Protein AF-A0A2T4UGZ3-F1 (afdb_monomer_lite)

Foldseek 3Di:
DDDDDDDDDDPDPDPPPPPPPDPDDQFDFFKFDWWKKKFKWALFPDPPDPFQPRFAPNVQLAADDPPGQQKWKDWDPPKDWDIHGVPQDHDPPRMIMIIFMWDGDKTARPVVRWMKTWTATKIWRDGPSQHAIFMFGTWMWGGDPNWIFIFGWFWAWAEDGPPTPHGHTDGRPFTQWTWNWDDWDDDQQKIKTPFTKTFGQDARGHYHHPQHHGRHINRGPPHHSGGIMTMTGGDDRDDPPPDPDPPPDPDDDDDDDDDDDPDDDPPDWPDKDKDWDWDADPNAIKIKIKIATPPQFQKKFKDDPNHTFWIFGQDPRITITIGHDDDQKMKIFTAGPVRDTPDIDMDGDDD

Sequence (351 aa):
MLGCPDMRLLIGLTTVGVLGCAATATAAPAPVTGGALEWTQANVYETGAPDGTNRTWLGYTTALGPPFTNGTARPTAPATGPTVTAQSARGADATATTSFPVAAGGSWDATTGEGTLEFAGTLSFTSAAHGFTITVSNPRVVVAAGRAQLFASGSGSSGSGQSSSAGATYDRSRPVFDLALPPVSTEGTVTTIAGAAPAIATADMVWPGGSYPAGAGPDRTPNTFGRFTVRVDTAAAAAPVAAPTPPAVVQPVAPVATTPGTTTAPARLGTPRIRCARTRRGGAPRTTCTITTATTVRRVAVTFQGRRVGRAAVRGGVARVELPRKRRRLAFVLQDARGRELGRRTLTVGG

InterPro domains:
  IPR007331 Htaa [PF04213] (88-217)

Radius of gyration: 28.83 Å; chains: 1; bounding box: 76×80×81 Å

Structure (mmCIF, N/CA/C/O backbone):
data_AF-A0A2T4UGZ3-F1
#
_entry.id   AF-A0A2T4UGZ3-F1
#
loop_
_atom_site.group_PDB
_atom_site.id
_atom_site.type_symbol
_atom_site.label_atom_id
_atom_site.label_alt_id
_atom_site.label_comp_id
_atom_site.label_asym_id
_atom_site.label_entity_id
_atom_site.label_seq_id
_atom_site.pdbx_PDB_ins_code
_atom_site.Cartn_x
_atom_site.Cartn_y
_atom_site.Cartn_z
_atom_site.occupancy
_atom_site.B_iso_or_equiv
_atom_site.auth_seq_id
_atom_site.auth_comp_id
_atom_site.auth_asym_id
_atom_site.auth_atom_id
_atom_site.pdbx_PDB_model_num
ATOM 1 N N . MET A 1 1 ? -24.228 -68.073 48.923 1.00 45.56 1 MET A N 1
ATOM 2 C CA . MET A 1 1 ? -23.779 -66.997 49.834 1.00 45.56 1 MET A CA 1
ATOM 3 C C . MET A 1 1 ? -22.918 -66.028 49.042 1.00 45.56 1 MET A C 1
ATOM 5 O O . MET A 1 1 ? -22.130 -66.517 48.246 1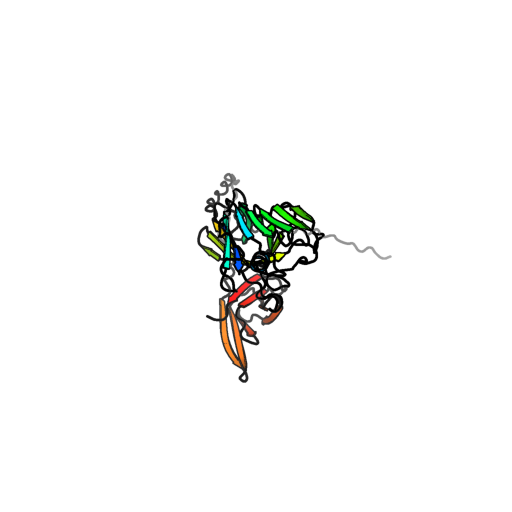.00 45.56 1 MET A O 1
ATOM 9 N N . LEU A 1 2 ? -23.060 -64.723 49.333 1.00 38.56 2 LEU A N 1
ATOM 10 C CA . LEU A 1 2 ? -22.290 -63.562 48.830 1.00 38.56 2 LEU A CA 1
ATOM 11 C C . LEU A 1 2 ? -22.669 -63.146 47.393 1.00 38.56 2 LEU A C 1
ATOM 13 O O . LEU A 1 2 ? -22.530 -63.937 46.477 1.00 38.56 2 LEU A O 1
ATOM 17 N N . GLY A 1 3 ? -23.170 -61.951 47.079 1.00 40.38 3 GLY A N 1
ATOM 18 C CA . GLY A 1 3 ? -23.379 -60.709 47.825 1.00 40.38 3 GLY A CA 1
ATOM 19 C C . GLY A 1 3 ? -23.278 -59.551 46.819 1.00 40.38 3 GLY A C 1
ATOM 20 O O . GLY A 1 3 ? -22.195 -59.305 46.298 1.00 40.38 3 GLY A O 1
ATOM 21 N N . CYS A 1 4 ? -24.395 -58.886 46.504 1.00 43.69 4 CYS A N 1
ATOM 22 C CA . CYS A 1 4 ? -24.434 -57.677 45.669 1.00 43.69 4 CYS A CA 1
ATOM 23 C C . CYS A 1 4 ? -23.784 -56.489 46.395 1.00 43.69 4 CYS A C 1
ATOM 25 O O . CYS A 1 4 ? -24.119 -56.266 47.560 1.00 43.69 4 CYS A O 1
ATOM 27 N N . PRO A 1 5 ? -22.970 -55.654 45.726 1.00 56.66 5 PRO A N 1
ATOM 28 C CA . PRO A 1 5 ? -22.756 -54.293 46.178 1.00 56.66 5 PRO A CA 1
ATOM 29 C C . PRO A 1 5 ? -23.781 -53.351 45.531 1.00 56.66 5 PRO A C 1
ATOM 31 O O . PRO A 1 5 ? -23.818 -53.155 44.317 1.00 56.66 5 PRO A O 1
ATOM 34 N N . ASP A 1 6 ? -24.602 -52.770 46.401 1.00 50.16 6 ASP A N 1
ATOM 35 C CA . ASP A 1 6 ? -25.458 -51.611 46.168 1.00 50.16 6 ASP A CA 1
ATOM 36 C C . ASP A 1 6 ? -24.612 -50.398 45.745 1.00 50.16 6 ASP A C 1
ATOM 38 O O . ASP A 1 6 ? -23.817 -49.872 46.530 1.00 50.16 6 ASP A O 1
ATOM 42 N N . MET A 1 7 ? -24.796 -49.917 44.513 1.00 43.44 7 MET A N 1
ATOM 43 C CA . MET A 1 7 ? -24.174 -48.683 44.029 1.00 43.44 7 MET A CA 1
ATOM 44 C C . MET A 1 7 ? -25.182 -47.534 44.141 1.00 43.44 7 MET A C 1
ATOM 46 O O . MET A 1 7 ? -25.980 -47.278 43.241 1.00 43.44 7 MET A O 1
ATOM 50 N N . ARG A 1 8 ? -25.158 -46.843 45.287 1.00 50.91 8 ARG A N 1
ATOM 51 C CA . ARG A 1 8 ? -25.951 -45.631 45.540 1.00 50.91 8 ARG A CA 1
ATOM 52 C C . ARG A 1 8 ? -25.463 -44.475 44.658 1.00 50.91 8 ARG A C 1
ATOM 54 O O . ARG A 1 8 ? -24.407 -43.896 44.903 1.00 50.91 8 ARG A O 1
ATOM 61 N N . LEU A 1 9 ? -26.265 -44.127 43.655 1.00 50.44 9 LEU A N 1
ATOM 62 C CA . LEU A 1 9 ? -26.105 -42.948 42.806 1.00 50.44 9 LEU A CA 1
ATOM 63 C C . LEU A 1 9 ? -26.613 -41.698 43.554 1.00 50.44 9 LEU A C 1
ATOM 65 O O . LEU A 1 9 ? -27.815 -41.471 43.665 1.00 50.44 9 LEU A O 1
ATOM 69 N N . LEU A 1 10 ? -25.695 -40.890 44.087 1.00 49.28 10 LEU A N 1
ATOM 70 C CA . LEU A 1 10 ? -25.985 -39.570 44.657 1.00 49.28 10 LEU A CA 1
ATOM 71 C C . LEU A 1 10 ? -26.016 -38.525 43.531 1.00 49.28 10 LEU A C 1
ATOM 73 O O . LEU A 1 10 ? -24.977 -38.102 43.027 1.00 49.28 10 LEU A O 1
ATOM 77 N N . ILE A 1 11 ? -27.221 -38.108 43.136 1.00 49.19 11 ILE A N 1
ATOM 78 C CA . ILE A 1 11 ? -27.457 -36.985 42.220 1.00 49.19 11 ILE A CA 1
ATOM 79 C C . ILE A 1 11 ? -27.283 -35.687 43.022 1.00 49.19 11 ILE A C 1
ATOM 81 O O . ILE A 1 11 ? -28.207 -35.203 43.671 1.00 49.19 11 ILE A O 1
ATOM 85 N N . GLY A 1 12 ? -26.066 -35.145 43.020 1.00 47.47 12 GLY A N 1
ATOM 86 C CA . GLY A 1 12 ? -25.768 -33.813 43.545 1.00 47.47 12 GLY A CA 1
ATOM 87 C C . GLY A 1 12 ? -26.055 -32.751 42.487 1.00 47.47 12 GLY A C 1
ATOM 88 O O . GLY A 1 12 ? -25.240 -32.532 41.594 1.00 47.47 12 GLY A O 1
ATOM 89 N N . LEU A 1 13 ? -27.214 -32.100 42.576 1.00 51.81 13 LEU A N 1
ATOM 90 C CA . LEU A 1 13 ? -27.607 -30.992 41.706 1.00 51.81 13 LEU A CA 1
ATOM 91 C C . LEU A 1 13 ? -26.921 -29.696 42.183 1.00 51.81 13 LEU A C 1
ATOM 93 O O . LEU A 1 13 ? -27.473 -28.934 42.972 1.00 51.81 13 LEU A O 1
ATOM 97 N N . THR A 1 14 ? -25.685 -29.451 41.747 1.00 55.19 14 THR A N 1
ATOM 98 C CA . THR A 1 14 ? -24.982 -28.181 41.976 1.00 55.19 14 THR A CA 1
ATOM 99 C C . THR A 1 14 ? -25.391 -27.159 40.917 1.00 55.19 14 THR A C 1
ATOM 101 O O . THR A 1 14 ? -24.888 -27.153 39.795 1.00 55.19 14 THR A O 1
ATOM 104 N N . THR A 1 15 ? -26.294 -26.246 41.277 1.00 50.38 15 THR A N 1
ATOM 105 C CA . THR A 1 15 ? -26.563 -25.013 40.525 1.00 50.38 15 THR A CA 1
ATOM 106 C C . THR A 1 15 ? -25.326 -24.115 40.558 1.00 50.38 15 THR A C 1
ATOM 108 O O . THR A 1 15 ? -25.149 -23.297 41.460 1.00 50.38 15 THR A O 1
ATOM 111 N N . VAL A 1 16 ? -24.433 -24.287 39.583 1.00 58.34 16 VAL A N 1
ATOM 112 C CA . VAL A 1 16 ? -23.326 -23.360 39.330 1.00 58.34 16 VAL A CA 1
ATOM 113 C C . VAL A 1 16 ? -23.937 -22.072 38.784 1.00 58.34 16 VAL A C 1
ATOM 115 O O . VAL A 1 16 ? -24.317 -21.998 37.618 1.00 58.34 16 VAL A O 1
ATOM 118 N N . GLY A 1 17 ? -24.067 -21.061 39.646 1.00 52.66 17 GLY A N 1
ATOM 119 C CA . GLY A 1 17 ? -24.428 -19.707 39.244 1.00 52.66 17 GLY A CA 1
ATOM 120 C C . GLY A 1 17 ? -23.377 -19.174 38.277 1.00 52.66 17 GLY A C 1
ATOM 121 O O . GLY A 1 17 ? -22.287 -18.774 38.685 1.00 52.66 17 GLY A O 1
ATOM 122 N N . VAL A 1 18 ? -23.684 -19.215 36.982 1.00 52.00 18 VAL A N 1
ATOM 123 C CA . VAL A 1 18 ? -22.833 -18.653 35.938 1.00 52.00 18 VAL A CA 1
ATOM 124 C C . VAL A 1 18 ? -22.916 -17.137 36.081 1.00 52.00 18 VAL A C 1
ATOM 126 O O . VAL A 1 18 ? -23.846 -16.503 35.591 1.00 52.00 18 VAL A O 1
ATOM 129 N N . LEU A 1 19 ? -21.959 -16.548 36.800 1.00 57.81 19 LEU A N 1
ATOM 130 C CA . LEU A 1 19 ? -21.690 -15.115 36.741 1.00 57.81 19 LEU A CA 1
ATOM 131 C C . LEU A 1 19 ? -21.265 -14.805 35.303 1.00 57.81 19 LEU A C 1
ATOM 133 O O . LEU A 1 19 ? -20.092 -14.915 34.944 1.00 57.81 19 LEU A O 1
ATOM 137 N N . GLY A 1 20 ? -22.246 -14.499 34.457 1.00 52.50 20 GLY A N 1
ATOM 138 C CA . GLY A 1 20 ? -22.023 -14.059 33.094 1.00 52.50 20 GLY A CA 1
ATOM 139 C C . GLY A 1 20 ? -21.278 -12.735 33.135 1.00 52.50 20 GLY A C 1
ATOM 140 O O . GLY A 1 20 ? -21.869 -11.696 33.420 1.00 52.50 20 GLY A O 1
ATOM 141 N N . CYS A 1 21 ? -19.972 -12.762 32.873 1.00 58.31 21 CYS A N 1
ATOM 142 C CA . CYS A 1 21 ? -19.238 -11.554 32.532 1.00 58.31 21 CYS A CA 1
ATOM 143 C C . CYS A 1 21 ? -19.943 -10.937 31.324 1.00 58.31 21 CYS A C 1
ATOM 145 O O . CYS A 1 21 ? -19.899 -11.512 30.236 1.00 58.31 21 CYS A O 1
ATOM 147 N N . ALA A 1 22 ? -20.617 -9.802 31.519 1.00 62.28 22 ALA A N 1
ATOM 148 C CA . ALA A 1 22 ? -21.166 -9.037 30.414 1.00 62.28 22 ALA A CA 1
ATOM 149 C C . ALA A 1 22 ? -20.025 -8.779 29.425 1.00 62.28 22 ALA A C 1
ATOM 151 O O . ALA A 1 22 ? -19.005 -8.184 29.790 1.00 62.28 22 ALA A O 1
ATOM 152 N N . ALA A 1 23 ? -20.160 -9.303 28.206 1.00 66.12 23 ALA A N 1
ATOM 153 C CA . ALA A 1 23 ? -19.194 -9.054 27.155 1.00 66.12 23 ALA A CA 1
ATOM 154 C C . ALA A 1 23 ? -19.095 -7.537 26.987 1.00 66.12 23 ALA A C 1
ATOM 156 O O . ALA A 1 23 ? -20.103 -6.861 26.785 1.00 66.12 23 ALA A O 1
ATOM 157 N N . THR A 1 24 ? -17.890 -6.989 27.135 1.00 63.62 24 THR A N 1
ATOM 158 C CA . THR A 1 24 ? -17.656 -5.583 26.820 1.00 63.62 24 THR A CA 1
ATOM 159 C C . THR A 1 24 ? -18.059 -5.384 25.370 1.00 63.62 24 THR A C 1
ATOM 161 O O . THR A 1 24 ? -17.468 -6.018 24.495 1.00 63.62 24 THR A O 1
ATOM 164 N N . ALA A 1 25 ? -19.075 -4.555 25.132 1.00 69.56 25 ALA A N 1
ATOM 165 C CA . ALA A 1 25 ? -19.510 -4.229 23.787 1.00 69.56 25 ALA A CA 1
ATOM 166 C C . ALA A 1 25 ? -18.309 -3.664 23.019 1.00 69.56 25 ALA A C 1
ATOM 168 O O . ALA A 1 25 ? -17.784 -2.601 23.353 1.00 69.56 25 ALA A O 1
ATOM 169 N N . THR A 1 26 ? -17.830 -4.419 22.036 1.00 72.25 26 THR A N 1
ATOM 170 C CA . THR A 1 26 ? -16.835 -3.940 21.083 1.00 72.25 26 THR A CA 1
ATOM 171 C C . THR A 1 26 ? -17.537 -2.948 20.175 1.00 72.25 26 THR A C 1
ATOM 173 O O . THR A 1 26 ? -18.564 -3.284 19.582 1.00 72.25 26 THR A O 1
ATOM 176 N N . ALA A 1 27 ? -17.022 -1.720 20.108 1.00 74.69 27 ALA A N 1
ATOM 177 C CA . ALA A 1 27 ? -17.545 -0.723 19.187 1.00 74.69 27 ALA A CA 1
ATOM 178 C C . ALA A 1 27 ? -17.507 -1.290 17.761 1.00 74.69 27 ALA A C 1
ATOM 180 O O . ALA A 1 27 ? -16.522 -1.915 17.368 1.00 74.69 27 ALA A O 1
ATOM 181 N N . ALA A 1 28 ? -18.592 -1.108 17.009 1.00 85.50 28 ALA A N 1
ATOM 182 C CA . ALA A 1 28 ? -18.617 -1.506 15.611 1.00 85.50 28 ALA A CA 1
ATOM 183 C C . ALA A 1 28 ? -17.555 -0.709 14.822 1.00 85.50 28 ALA A C 1
ATOM 185 O O . ALA A 1 28 ? -17.317 0.458 15.155 1.00 85.50 28 ALA A O 1
ATOM 186 N N . PRO A 1 29 ? -16.939 -1.299 13.779 1.00 90.94 29 PRO A N 1
ATOM 187 C CA . PRO A 1 29 ? -16.042 -0.575 12.885 1.00 90.94 29 PRO A CA 1
ATOM 188 C C . PRO A 1 29 ? -16.691 0.714 12.363 1.00 90.94 29 PRO A C 1
ATOM 190 O O . PRO A 1 29 ? -17.836 0.700 11.906 1.00 90.94 29 PRO A O 1
ATOM 193 N N . ALA A 1 30 ? -15.964 1.829 12.430 1.00 93.94 30 ALA A N 1
ATOM 194 C CA . ALA A 1 30 ? -16.446 3.120 11.956 1.00 93.94 30 ALA A CA 1
ATOM 195 C C . ALA A 1 30 ? -16.328 3.204 10.425 1.00 93.94 30 ALA A C 1
ATOM 197 O O . ALA A 1 30 ? -15.368 2.671 9.859 1.00 93.94 30 ALA A O 1
ATOM 198 N N . PRO A 1 31 ? -17.258 3.876 9.726 1.00 96.56 31 PRO A N 1
ATOM 199 C CA . PRO A 1 31 ? -17.116 4.100 8.295 1.00 96.56 31 PRO A CA 1
ATOM 200 C C . PRO A 1 31 ? -15.898 4.988 8.017 1.00 96.56 31 PRO A C 1
ATOM 202 O O . PRO A 1 31 ? -15.621 5.948 8.747 1.00 96.56 31 PRO A O 1
ATOM 205 N N . VAL A 1 32 ? -15.178 4.661 6.947 1.00 97.31 32 VAL A N 1
ATOM 206 C CA . VAL A 1 32 ? -14.063 5.474 6.457 1.00 97.31 32 VAL A CA 1
ATOM 207 C C . VAL A 1 32 ? -14.631 6.664 5.689 1.00 97.31 32 VAL A C 1
ATOM 209 O O . VAL A 1 32 ? -15.478 6.497 4.815 1.00 97.31 32 VAL A O 1
ATOM 212 N N . THR A 1 33 ? -14.182 7.868 6.030 1.00 97.06 33 THR A N 1
ATOM 213 C CA . THR A 1 33 ? -14.690 9.127 5.463 1.00 97.06 33 THR A CA 1
ATOM 214 C C . THR A 1 33 ? -13.646 9.890 4.658 1.00 97.06 33 THR A C 1
ATOM 216 O O . THR A 1 33 ? -14.006 10.792 3.906 1.00 97.06 33 THR A O 1
ATOM 219 N N . GLY A 1 34 ? -12.366 9.538 4.784 1.00 97.62 34 GLY A N 1
ATOM 220 C CA . GLY A 1 34 ? -11.286 10.213 4.074 1.00 97.62 34 GLY A CA 1
ATOM 221 C C . GLY A 1 34 ? -9.935 9.530 4.239 1.00 97.62 34 GLY A C 1
ATOM 222 O O . GLY A 1 34 ? -9.817 8.486 4.885 1.00 97.62 34 GLY A O 1
ATOM 223 N N . GLY A 1 35 ? -8.917 10.133 3.629 1.00 97.81 35 GLY A N 1
ATOM 224 C CA . GLY A 1 35 ? -7.538 9.662 3.655 1.00 97.81 35 GLY A CA 1
ATOM 225 C C . GLY A 1 35 ? -7.011 9.251 2.280 1.00 97.81 35 GLY A C 1
ATOM 226 O O . GLY A 1 35 ? -7.586 9.588 1.240 1.00 97.81 35 GLY A O 1
ATOM 227 N N . ALA A 1 36 ? -5.890 8.534 2.274 1.00 98.56 36 ALA A N 1
ATOM 228 C CA . ALA A 1 36 ? -5.231 8.083 1.054 1.00 98.56 36 ALA A CA 1
ATOM 229 C C . ALA A 1 36 ? -4.329 6.864 1.293 1.00 98.56 36 ALA A C 1
ATOM 231 O O . ALA A 1 36 ? -3.799 6.654 2.388 1.00 98.56 36 ALA A O 1
ATOM 232 N N . LEU A 1 37 ? -4.118 6.097 0.225 1.00 98.69 37 LEU A N 1
ATOM 233 C CA . LEU A 1 37 ? -3.020 5.151 0.088 1.00 98.69 37 LEU A CA 1
ATOM 234 C C . LEU A 1 37 ? -1.918 5.828 -0.726 1.00 98.69 37 LEU A C 1
ATOM 236 O O . LEU A 1 37 ? -2.097 6.127 -1.902 1.00 98.69 37 LEU A O 1
ATOM 240 N N . GLU A 1 38 ? -0.762 6.035 -0.118 1.00 98.69 38 GLU A N 1
ATOM 241 C CA . GLU A 1 38 ? 0.416 6.581 -0.778 1.00 98.69 38 GLU A CA 1
ATOM 242 C C . GLU A 1 38 ? 1.399 5.459 -1.093 1.00 98.69 38 GLU A C 1
ATOM 244 O O . GLU A 1 38 ? 1.838 4.737 -0.199 1.00 98.69 38 GLU A O 1
ATOM 249 N N . TRP A 1 39 ? 1.770 5.319 -2.362 1.00 98.31 39 TRP A N 1
ATOM 250 C CA . TRP A 1 39 ? 2.788 4.384 -2.821 1.00 98.31 39 TRP A CA 1
ATOM 251 C C . TRP A 1 39 ? 4.051 5.142 -3.223 1.00 98.31 39 TRP A C 1
ATOM 253 O O . TRP A 1 39 ? 4.103 5.753 -4.292 1.00 98.31 39 TRP A O 1
ATOM 263 N N . THR A 1 40 ? 5.073 5.093 -2.368 1.00 97.50 40 THR A N 1
ATOM 264 C CA . THR A 1 40 ? 6.368 5.741 -2.605 1.00 97.50 40 THR A CA 1
ATOM 265 C C . THR A 1 40 ? 7.396 4.739 -3.107 1.00 97.50 40 THR A C 1
ATOM 267 O O . THR A 1 40 ? 7.638 3.714 -2.467 1.00 97.50 40 THR A O 1
ATOM 270 N N . GLN A 1 41 ? 8.066 5.070 -4.207 1.00 95.69 41 GLN A N 1
ATOM 271 C CA . GLN A 1 41 ? 9.150 4.280 -4.789 1.00 95.69 41 GLN A CA 1
ATOM 272 C C . GLN A 1 41 ? 10.343 5.188 -5.099 1.00 95.69 41 GLN A C 1
ATOM 274 O O . GLN A 1 41 ? 10.156 6.310 -5.564 1.00 95.69 41 GLN A O 1
ATOM 279 N N . ALA A 1 42 ? 11.568 4.721 -4.850 1.00 94.31 42 ALA A N 1
ATOM 280 C CA . ALA A 1 42 ? 12.756 5.393 -5.376 1.00 94.31 42 ALA A CA 1
ATOM 281 C C . ALA A 1 42 ? 12.876 5.128 -6.886 1.00 94.31 42 ALA A C 1
ATOM 283 O O . ALA A 1 42 ? 12.458 4.079 -7.364 1.00 94.31 42 ALA A O 1
ATOM 284 N N . ASN A 1 43 ? 13.426 6.074 -7.640 1.00 95.00 43 ASN A N 1
ATOM 285 C CA . ASN A 1 43 ? 13.679 5.969 -9.072 1.00 95.00 43 ASN A CA 1
ATOM 286 C C . ASN A 1 43 ? 15.141 5.566 -9.304 1.00 95.00 43 ASN A C 1
ATOM 288 O O . ASN A 1 43 ? 15.967 6.352 -9.776 1.00 95.00 43 ASN A O 1
ATOM 292 N N . VAL A 1 44 ? 15.481 4.337 -8.918 1.00 91.88 44 VAL A N 1
ATOM 293 C CA . VAL A 1 44 ? 16.855 3.827 -8.995 1.00 91.88 44 VAL A CA 1
ATOM 294 C C . VAL A 1 44 ? 16.893 2.409 -9.551 1.00 91.88 44 VAL A C 1
ATOM 296 O O . VAL A 1 44 ? 16.104 1.548 -9.156 1.00 91.88 44 VAL A O 1
ATOM 299 N N . TYR A 1 45 ? 17.798 2.184 -10.502 1.00 89.69 45 TYR A N 1
ATOM 300 C CA . TYR A 1 45 ? 18.097 0.859 -11.027 1.00 89.69 45 TYR A CA 1
ATOM 301 C C . TYR A 1 45 ? 19.564 0.767 -11.434 1.00 89.69 45 TYR A C 1
ATOM 303 O O . TYR A 1 45 ? 19.974 1.297 -12.465 1.00 89.69 45 TYR A O 1
ATOM 311 N N . GLU A 1 46 ? 20.343 0.078 -10.613 1.00 87.25 46 GLU A N 1
ATOM 312 C CA . GLU A 1 46 ? 21.767 -0.165 -10.798 1.00 87.25 46 GLU A CA 1
ATOM 313 C C . GLU A 1 46 ? 21.991 -1.646 -11.133 1.00 87.25 46 GLU A C 1
ATOM 315 O O . GLU A 1 46 ? 21.787 -2.542 -10.308 1.00 87.25 46 GLU A O 1
ATOM 320 N N . THR A 1 47 ? 22.427 -1.928 -12.361 1.00 81.19 47 THR A N 1
ATOM 321 C CA . THR A 1 47 ? 22.667 -3.301 -12.844 1.00 81.19 47 THR A CA 1
ATOM 322 C C . THR A 1 47 ? 23.749 -4.027 -12.053 1.00 81.19 47 THR A C 1
ATOM 324 O O . THR A 1 47 ? 23.657 -5.237 -11.895 1.00 81.19 47 THR A O 1
ATOM 327 N N . GLY A 1 48 ? 24.735 -3.311 -11.509 1.00 80.56 48 GLY A N 1
ATOM 328 C CA . GLY A 1 48 ? 25.795 -3.878 -10.668 1.00 80.56 48 GLY A CA 1
ATOM 329 C C . GLY A 1 48 ? 25.488 -3.904 -9.169 1.00 80.56 48 GLY A C 1
ATOM 330 O O . GLY A 1 48 ? 26.276 -4.461 -8.408 1.00 80.56 48 GLY A O 1
ATOM 331 N N . ALA A 1 49 ? 24.380 -3.303 -8.723 1.00 77.75 49 ALA A N 1
ATOM 332 C CA . ALA A 1 49 ? 24.070 -3.251 -7.301 1.00 77.75 49 ALA A CA 1
ATOM 333 C C . ALA A 1 49 ? 23.698 -4.640 -6.761 1.00 77.75 49 ALA A C 1
ATOM 335 O O . ALA A 1 49 ? 23.068 -5.423 -7.480 1.00 77.75 49 ALA A O 1
ATOM 336 N N . PRO A 1 50 ? 24.043 -4.953 -5.498 1.00 72.56 50 PRO A N 1
ATOM 337 C CA . PRO A 1 50 ? 23.572 -6.166 -4.855 1.00 72.56 50 PRO A CA 1
ATOM 338 C C . PRO A 1 50 ? 22.051 -6.278 -4.927 1.00 72.56 50 PRO A C 1
ATOM 340 O O . PRO A 1 50 ? 21.314 -5.289 -4.860 1.00 72.56 50 PRO A O 1
ATOM 343 N N . ASP A 1 51 ? 21.584 -7.508 -5.019 1.00 63.94 51 ASP A N 1
ATOM 344 C CA . ASP A 1 51 ? 20.169 -7.831 -4.981 1.00 63.94 51 ASP A CA 1
ATOM 345 C C . ASP A 1 51 ? 19.458 -7.193 -3.776 1.00 63.94 51 ASP A C 1
ATOM 347 O O . ASP A 1 51 ? 19.994 -7.159 -2.667 1.00 63.94 51 ASP A O 1
ATOM 351 N N . GLY A 1 52 ? 18.248 -6.671 -4.002 1.00 61.88 52 GLY A N 1
ATOM 352 C CA . GLY A 1 52 ? 17.451 -6.028 -2.954 1.00 61.88 52 GLY A CA 1
ATOM 353 C C . GLY A 1 52 ? 17.916 -4.629 -2.539 1.00 61.88 52 GLY A C 1
ATOM 354 O O . GLY A 1 52 ? 17.420 -4.112 -1.544 1.00 61.88 52 GLY A O 1
ATOM 355 N N . THR A 1 53 ? 18.857 -4.014 -3.266 1.00 74.00 53 THR A N 1
ATOM 356 C CA . THR A 1 53 ? 19.312 -2.637 -3.001 1.00 74.00 53 THR A CA 1
ATOM 357 C C . THR A 1 53 ? 18.786 -1.650 -4.049 1.00 74.00 53 THR A C 1
ATOM 359 O O . THR A 1 53 ? 17.577 -1.580 -4.247 1.00 74.00 53 THR A O 1
ATOM 362 N N . ASN A 1 54 ? 19.659 -0.888 -4.715 1.00 81.12 54 ASN A N 1
ATOM 363 C CA . ASN A 1 54 ? 19.389 0.180 -5.686 1.00 81.12 54 ASN A CA 1
ATOM 364 C C . ASN A 1 54 ? 18.740 -0.319 -6.998 1.00 81.12 54 ASN A C 1
ATOM 366 O O . ASN A 1 54 ? 19.097 0.108 -8.093 1.00 81.12 54 ASN A O 1
ATOM 370 N N . ARG A 1 55 ? 17.783 -1.241 -6.909 1.00 87.12 55 ARG A N 1
ATOM 371 C CA . ARG A 1 55 ? 16.971 -1.774 -7.995 1.00 87.12 55 ARG A CA 1
ATOM 372 C C . ARG A 1 55 ? 15.514 -1.749 -7.558 1.00 87.12 55 ARG A C 1
ATOM 374 O O . ARG A 1 55 ? 15.091 -2.489 -6.676 1.00 87.12 55 ARG A O 1
ATOM 381 N N . THR A 1 56 ? 14.753 -0.837 -8.137 1.00 90.88 56 THR A N 1
ATOM 382 C CA . THR A 1 56 ? 13.337 -0.608 -7.824 1.00 90.88 56 THR A CA 1
ATOM 383 C C . THR A 1 56 ? 12.493 -0.884 -9.056 1.00 90.88 56 THR A C 1
ATOM 385 O O . THR A 1 56 ? 12.970 -0.720 -10.178 1.00 90.88 56 THR A O 1
ATOM 388 N N . TRP A 1 57 ? 11.227 -1.263 -8.879 1.00 92.31 57 TRP A N 1
ATOM 389 C CA . TRP A 1 57 ? 10.322 -1.472 -10.013 1.00 92.31 57 TRP A CA 1
ATOM 390 C C . TRP A 1 57 ? 10.121 -0.183 -10.821 1.00 92.31 57 TRP A C 1
ATOM 392 O O . TRP A 1 57 ? 10.181 -0.199 -12.053 1.00 92.31 57 TRP A O 1
ATOM 402 N N . LEU A 1 58 ? 9.961 0.948 -10.125 1.00 94.62 58 LEU A N 1
ATOM 403 C CA . LEU A 1 58 ? 9.926 2.267 -10.748 1.00 94.62 58 LEU A CA 1
ATOM 404 C C . LEU A 1 58 ? 11.198 2.530 -11.561 1.00 94.62 58 LEU A C 1
ATOM 406 O O . LEU A 1 58 ? 11.103 2.808 -12.752 1.00 94.62 58 LEU A O 1
ATOM 410 N N . GLY A 1 59 ? 12.373 2.388 -10.943 1.00 93.88 59 GLY A N 1
ATOM 411 C CA . GLY A 1 59 ? 13.650 2.632 -11.603 1.00 93.88 59 GLY A CA 1
ATOM 412 C C . GLY A 1 59 ? 13.933 1.678 -12.758 1.00 93.88 59 GLY A C 1
ATOM 413 O O . GLY A 1 59 ? 14.546 2.103 -13.731 1.00 93.88 59 GLY A O 1
ATOM 414 N N . TYR A 1 60 ? 13.491 0.420 -12.672 1.00 91.19 60 TYR A N 1
ATOM 415 C CA . TYR A 1 60 ? 13.538 -0.529 -13.781 1.00 91.19 60 TYR A CA 1
ATOM 416 C C . TYR A 1 60 ? 12.693 -0.010 -14.935 1.00 91.19 60 TYR A C 1
ATOM 418 O O . TYR A 1 60 ? 13.228 0.171 -16.019 1.00 91.19 60 TYR A O 1
ATOM 426 N N . THR A 1 61 ? 11.418 0.301 -14.664 1.00 92.56 61 THR A N 1
ATOM 427 C CA . THR A 1 61 ? 10.436 0.766 -15.653 1.00 92.56 61 THR A CA 1
ATOM 428 C C . THR A 1 61 ? 10.895 2.022 -16.382 1.00 92.56 61 THR A C 1
ATOM 430 O O . THR A 1 61 ? 10.594 2.172 -17.561 1.00 92.56 61 THR A O 1
ATOM 433 N N . THR A 1 62 ? 11.628 2.915 -15.731 1.00 95.12 62 THR A N 1
ATOM 434 C CA . THR A 1 62 ? 12.029 4.209 -16.299 1.00 95.12 62 THR A CA 1
ATOM 435 C C . THR A 1 62 ? 13.521 4.279 -16.637 1.00 95.12 62 THR A C 1
ATOM 437 O O . THR A 1 62 ? 14.030 5.353 -16.925 1.00 95.12 62 THR A O 1
ATOM 440 N N . ALA A 1 63 ? 14.276 3.177 -16.603 1.00 91.31 63 ALA A N 1
ATOM 441 C CA . ALA A 1 63 ? 15.709 3.241 -16.890 1.00 91.31 63 ALA A CA 1
ATOM 442 C C . ALA A 1 63 ? 16.027 3.550 -18.372 1.00 91.31 63 ALA A C 1
ATOM 444 O O . ALA A 1 63 ? 15.342 3.078 -19.280 1.00 91.31 63 ALA A O 1
ATOM 445 N N . LEU A 1 64 ? 17.089 4.343 -18.595 1.00 87.88 64 LEU A N 1
ATOM 446 C CA . LEU A 1 64 ? 17.625 4.728 -19.912 1.00 87.88 64 LEU A CA 1
ATOM 447 C C . LEU A 1 64 ? 18.701 3.754 -20.408 1.00 87.88 64 LEU A C 1
ATOM 449 O O . LEU A 1 64 ? 19.650 3.492 -19.674 1.00 87.88 64 LEU A O 1
ATOM 453 N N . GLY A 1 65 ? 18.621 3.352 -21.683 1.00 73.19 65 GLY A N 1
ATOM 454 C CA . GLY A 1 65 ? 19.643 2.571 -22.402 1.00 73.19 65 GLY A CA 1
ATOM 455 C C . GLY A 1 65 ? 19.376 1.058 -22.418 1.00 73.19 65 GLY A C 1
ATOM 456 O O . GLY A 1 65 ? 18.426 0.604 -21.800 1.00 73.19 65 GLY A O 1
ATOM 457 N N . PRO A 1 66 ? 20.159 0.232 -23.123 1.00 63.84 66 PRO A N 1
ATOM 458 C CA . PRO A 1 66 ? 20.045 -1.225 -23.020 1.00 63.84 66 PRO A CA 1
ATOM 459 C C . PRO A 1 66 ? 20.574 -1.733 -21.661 1.00 63.84 66 PRO A C 1
ATOM 461 O O . PRO A 1 66 ? 21.572 -1.197 -21.178 1.00 63.84 66 PRO A O 1
ATOM 464 N N . PRO A 1 67 ? 19.971 -2.767 -21.038 1.00 67.00 67 PRO A N 1
ATOM 465 C CA . PRO A 1 67 ? 18.805 -3.553 -21.465 1.00 67.00 67 PRO A CA 1
ATOM 466 C C . PRO A 1 67 ? 17.466 -2.978 -20.955 1.00 67.00 67 PRO A C 1
ATOM 468 O O . PRO A 1 67 ? 16.506 -3.717 -20.743 1.00 67.00 67 PRO A O 1
ATOM 471 N N . PHE A 1 68 ? 17.404 -1.685 -20.664 1.00 76.50 68 PHE A N 1
ATOM 472 C CA . PHE A 1 68 ? 16.309 -1.059 -19.940 1.00 76.50 68 PHE A CA 1
ATOM 473 C C . PHE A 1 68 ? 15.082 -0.768 -20.807 1.00 76.50 68 PHE A C 1
ATOM 475 O O . PHE A 1 68 ? 15.087 -0.869 -22.032 1.00 76.50 68 PHE A O 1
ATOM 482 N N . THR A 1 69 ? 13.996 -0.438 -20.127 1.00 75.62 69 THR A N 1
ATOM 483 C CA . THR A 1 69 ? 12.642 -0.340 -20.673 1.00 75.62 69 THR A CA 1
ATOM 484 C C . THR A 1 69 ? 12.336 1.004 -21.332 1.00 75.62 69 THR A C 1
ATOM 486 O O . THR A 1 69 ? 11.427 1.065 -22.156 1.00 75.62 69 THR A O 1
ATOM 489 N N . ASN A 1 70 ? 13.046 2.084 -20.967 1.00 89.12 70 ASN A N 1
ATOM 490 C CA . ASN A 1 70 ? 12.724 3.461 -21.375 1.00 89.12 70 ASN A CA 1
ATOM 491 C C . ASN A 1 70 ? 11.217 3.773 -21.247 1.00 89.12 70 ASN A C 1
ATOM 493 O O . ASN A 1 70 ? 10.581 4.329 -22.143 1.00 89.12 70 ASN A O 1
ATOM 497 N N . GLY A 1 71 ? 10.626 3.295 -20.157 1.00 93.69 71 GLY A N 1
ATOM 498 C CA . GLY A 1 71 ? 9.193 3.313 -19.934 1.00 93.69 71 GLY A CA 1
ATOM 499 C C . GLY A 1 71 ? 8.717 4.539 -19.167 1.00 93.69 71 GLY A C 1
ATOM 500 O O . GLY A 1 71 ? 9.419 5.538 -18.998 1.00 93.69 71 GLY A O 1
ATOM 501 N N . THR A 1 72 ? 7.473 4.470 -18.707 1.00 96.81 72 THR A N 1
ATOM 502 C CA . THR A 1 72 ? 6.795 5.542 -17.975 1.00 96.81 72 THR A CA 1
ATOM 503 C C . THR A 1 72 ? 5.976 4.955 -16.834 1.00 96.81 72 THR A C 1
ATOM 505 O O . THR A 1 72 ? 5.306 3.940 -17.014 1.00 96.81 72 THR A O 1
ATOM 508 N N . ALA A 1 73 ? 6.011 5.610 -15.675 1.00 98.12 73 ALA A N 1
ATOM 509 C CA . ALA A 1 73 ? 5.062 5.403 -14.590 1.00 98.12 73 ALA A CA 1
ATOM 510 C C . ALA A 1 73 ? 4.139 6.623 -14.500 1.00 98.12 73 ALA A C 1
ATOM 512 O O . ALA A 1 73 ? 4.621 7.748 -14.351 1.00 98.12 73 ALA A O 1
ATOM 513 N N . ARG A 1 74 ? 2.823 6.428 -14.613 1.00 98.56 74 ARG A N 1
ATOM 514 C CA . ARG A 1 74 ? 1.852 7.527 -14.677 1.00 98.56 74 ARG A CA 1
ATOM 515 C C . ARG A 1 74 ? 0.613 7.246 -13.823 1.00 98.56 74 ARG A C 1
ATOM 517 O O . ARG A 1 74 ? -0.093 6.271 -14.101 1.00 98.56 74 ARG A O 1
ATOM 524 N N . PRO A 1 75 ? 0.296 8.101 -12.837 1.00 98.62 75 PRO A N 1
ATOM 525 C CA . PRO A 1 75 ? -0.996 8.063 -12.173 1.00 98.62 75 PRO A CA 1
ATOM 526 C C . PRO A 1 75 ? -2.097 8.622 -13.084 1.00 98.62 75 PRO A C 1
ATOM 528 O O . PRO A 1 75 ? -1.878 9.545 -13.869 1.00 98.62 75 PRO A O 1
ATOM 531 N N . THR A 1 76 ? -3.290 8.050 -12.974 1.00 98.69 76 THR A N 1
ATOM 532 C CA . THR A 1 76 ? -4.516 8.487 -13.646 1.00 98.69 76 THR A CA 1
ATOM 533 C C . THR A 1 76 ? -5.603 8.702 -12.602 1.00 98.69 76 THR A C 1
ATOM 535 O O . THR A 1 76 ? -5.748 7.907 -11.666 1.00 98.69 76 THR A O 1
ATOM 538 N N . ALA A 1 77 ? -6.365 9.782 -12.785 1.00 97.75 77 ALA A N 1
ATOM 539 C CA . ALA A 1 77 ? -7.365 10.252 -11.841 1.00 97.75 77 ALA A CA 1
ATOM 540 C C . ALA A 1 77 ? -8.346 9.143 -11.389 1.00 97.75 77 ALA A C 1
ATOM 542 O O . ALA A 1 77 ? -8.681 8.253 -12.174 1.00 97.75 77 ALA A O 1
ATOM 543 N N . PRO A 1 78 ? -8.823 9.202 -10.132 1.00 98.56 78 PRO A N 1
ATOM 544 C CA . PRO A 1 78 ? -8.510 10.231 -9.133 1.00 98.56 78 PRO A CA 1
ATOM 545 C C . PRO A 1 78 ? -7.156 10.052 -8.421 1.00 98.56 78 PRO A C 1
ATOM 547 O O . PRO A 1 78 ? -6.846 10.840 -7.532 1.00 98.56 78 PRO A O 1
ATOM 550 N N . ALA A 1 79 ? -6.326 9.073 -8.806 1.00 98.69 79 ALA A N 1
ATOM 551 C CA . ALA A 1 79 ? -4.962 8.999 -8.288 1.00 98.69 79 ALA A CA 1
ATOM 552 C C . ALA A 1 79 ? -4.128 10.188 -8.787 1.00 98.69 79 ALA A C 1
ATOM 554 O O . ALA A 1 79 ? -4.283 10.651 -9.920 1.00 98.69 79 ALA A O 1
ATOM 555 N N . THR A 1 80 ? -3.222 10.662 -7.938 1.00 98.81 80 THR A N 1
ATOM 556 C CA . THR A 1 80 ? -2.351 11.815 -8.198 1.00 98.81 80 THR A CA 1
ATOM 557 C C . THR A 1 80 ? -0.888 11.460 -7.953 1.00 98.81 80 THR A C 1
ATOM 559 O O . THR A 1 80 ? -0.575 10.448 -7.328 1.00 98.81 80 THR A O 1
ATOM 562 N N . GLY A 1 81 ? 0.023 12.279 -8.470 1.00 98.38 81 GLY A N 1
ATOM 563 C CA . GLY A 1 81 ? 1.466 12.080 -8.355 1.00 98.38 81 GLY A CA 1
ATOM 564 C C . GLY A 1 81 ? 2.191 12.498 -9.635 1.00 98.38 81 GLY A C 1
ATOM 565 O O . GLY A 1 81 ? 1.545 12.847 -10.628 1.00 98.38 81 GLY A O 1
ATOM 566 N N . PRO A 1 82 ? 3.531 12.479 -9.638 1.00 98.38 82 PRO A N 1
ATOM 567 C CA . PRO A 1 82 ? 4.299 12.802 -10.829 1.00 98.38 82 PRO A CA 1
ATOM 568 C C . PRO A 1 82 ? 4.187 11.687 -11.875 1.00 98.38 82 PRO A C 1
ATOM 570 O O . PRO A 1 82 ? 4.142 10.502 -11.545 1.00 98.38 82 PRO A O 1
ATOM 573 N N . THR A 1 83 ? 4.214 12.068 -13.153 1.00 98.62 83 THR A N 1
ATOM 574 C CA . THR A 1 83 ? 4.597 11.127 -14.212 1.00 98.62 83 THR A CA 1
ATOM 575 C C . THR A 1 83 ? 6.113 10.988 -14.182 1.00 98.62 83 THR A C 1
ATOM 577 O O . THR A 1 83 ? 6.820 11.991 -14.268 1.00 98.62 83 THR A O 1
ATOM 580 N N . VAL A 1 84 ? 6.610 9.762 -14.043 1.00 98.44 84 VAL A N 1
ATOM 581 C CA . VAL A 1 84 ? 8.044 9.465 -14.030 1.00 98.44 84 VAL A CA 1
ATOM 582 C C . VAL A 1 84 ? 8.408 8.837 -15.364 1.00 98.44 84 VAL A C 1
ATOM 584 O O . VAL A 1 84 ? 7.855 7.806 -15.744 1.00 98.44 84 VAL A O 1
ATOM 587 N N . THR A 1 85 ? 9.341 9.460 -16.068 1.00 97.19 85 THR A N 1
ATOM 588 C CA . THR A 1 85 ? 9.893 8.975 -17.334 1.00 97.19 85 THR A CA 1
ATOM 589 C C . THR A 1 85 ? 11.384 8.716 -17.173 1.00 97.19 85 THR A C 1
ATOM 591 O O . THR A 1 85 ? 11.965 8.907 -16.100 1.00 97.19 85 THR A O 1
ATOM 594 N N . ALA A 1 86 ? 12.030 8.319 -18.262 1.00 94.75 86 ALA A N 1
ATOM 595 C CA . ALA A 1 86 ? 13.462 8.095 -18.277 1.00 94.75 86 ALA A CA 1
ATOM 596 C C . ALA A 1 86 ? 14.312 9.372 -18.124 1.00 94.75 86 ALA A C 1
ATOM 598 O O . ALA A 1 86 ? 15.493 9.294 -17.797 1.00 94.75 86 ALA A O 1
ATOM 599 N N . GLN A 1 87 ? 13.704 10.551 -18.289 1.00 95.69 87 GLN A N 1
ATOM 600 C CA . GLN A 1 87 ? 14.333 11.863 -18.091 1.00 95.69 87 GLN A CA 1
ATOM 601 C C . GLN A 1 87 ? 14.123 12.418 -16.673 1.00 95.69 87 GLN A C 1
ATOM 603 O O . GLN A 1 87 ? 14.688 13.454 -16.330 1.00 95.69 87 GLN A O 1
ATOM 608 N N . SER A 1 88 ? 13.298 11.772 -15.844 1.00 97.12 88 SER A N 1
ATOM 609 C CA . SER A 1 88 ? 13.082 12.198 -14.459 1.00 97.12 88 SER A CA 1
ATOM 610 C C . SER A 1 88 ? 14.337 11.997 -13.601 1.00 97.12 88 SER A C 1
ATOM 612 O O . SER A 1 88 ? 15.169 11.138 -13.893 1.00 97.12 88 SER A O 1
ATOM 614 N N . ALA A 1 89 ? 14.453 12.756 -12.503 1.00 96.38 89 ALA A N 1
ATOM 615 C CA . ALA A 1 89 ? 15.551 12.616 -11.543 1.00 96.38 89 ALA A CA 1
ATOM 616 C C . ALA A 1 89 ? 15.688 11.166 -11.044 1.00 96.38 89 ALA A C 1
ATOM 618 O O . ALA A 1 89 ? 14.680 10.489 -10.817 1.00 96.38 89 ALA A O 1
ATOM 619 N N . ARG A 1 90 ? 16.930 10.694 -10.877 1.00 93.56 90 ARG A N 1
ATOM 620 C CA . ARG A 1 90 ? 17.257 9.298 -10.539 1.00 93.56 90 ARG A CA 1
ATOM 621 C C . ARG A 1 90 ? 18.164 9.204 -9.316 1.00 93.56 90 ARG A C 1
ATOM 623 O O . ARG A 1 90 ? 18.829 10.170 -8.956 1.00 93.56 90 ARG A O 1
ATOM 630 N N . GLY A 1 91 ? 18.208 8.017 -8.722 1.00 90.25 91 GLY A N 1
ATOM 631 C CA . GLY A 1 91 ? 19.011 7.708 -7.537 1.00 90.25 91 GLY A CA 1
ATOM 632 C C . GLY A 1 91 ? 18.146 7.343 -6.333 1.00 90.25 91 GLY A C 1
ATOM 633 O O . GLY A 1 91 ? 16.923 7.472 -6.370 1.00 90.25 91 GLY A O 1
ATOM 634 N N . ALA A 1 92 ? 18.782 6.856 -5.267 1.00 87.81 92 ALA A N 1
ATOM 635 C CA . ALA A 1 92 ? 18.085 6.371 -4.073 1.00 87.81 92 ALA A CA 1
ATOM 636 C C . ALA A 1 92 ? 17.228 7.456 -3.387 1.00 87.81 92 ALA A C 1
ATOM 638 O O . ALA A 1 92 ? 16.170 7.146 -2.840 1.00 87.81 92 ALA A O 1
ATOM 639 N N . ASP A 1 93 ? 17.648 8.721 -3.482 1.00 90.06 93 ASP A N 1
ATOM 640 C CA . ASP A 1 93 ? 16.940 9.870 -2.904 1.00 90.06 93 ASP A CA 1
ATOM 641 C C . ASP A 1 93 ? 15.870 10.459 -3.842 1.00 90.06 93 ASP A C 1
ATOM 643 O O . ASP A 1 93 ? 15.003 11.224 -3.411 1.00 90.06 93 ASP A O 1
ATOM 647 N N . ALA A 1 94 ? 15.880 10.084 -5.125 1.00 95.00 94 ALA A N 1
ATOM 648 C CA . ALA A 1 94 ? 14.882 10.519 -6.093 1.00 95.00 94 ALA A CA 1
ATOM 649 C C . ALA A 1 94 ? 13.631 9.643 -5.967 1.00 95.00 94 ALA A C 1
ATOM 651 O O . ALA A 1 94 ? 13.510 8.612 -6.623 1.00 95.00 94 ALA A O 1
ATOM 652 N N . THR A 1 95 ? 12.700 10.031 -5.098 1.00 96.31 95 THR A N 1
ATOM 653 C CA . THR A 1 95 ? 11.462 9.273 -4.865 1.00 96.31 95 THR A CA 1
ATOM 654 C C . THR A 1 95 ? 10.265 9.866 -5.600 1.00 96.31 95 THR A C 1
ATOM 656 O O . THR A 1 95 ? 10.161 11.076 -5.781 1.00 96.31 95 THR A O 1
ATOM 659 N N . ALA A 1 96 ? 9.341 8.999 -6.007 1.00 98.06 96 ALA A N 1
ATOM 660 C CA . ALA A 1 96 ? 8.036 9.374 -6.527 1.00 98.06 96 ALA A CA 1
ATOM 661 C C . ALA A 1 96 ? 6.943 8.721 -5.683 1.00 98.06 96 ALA A C 1
ATOM 663 O O . ALA A 1 96 ? 7.009 7.525 -5.387 1.00 98.06 96 ALA A O 1
ATOM 664 N N . THR A 1 97 ? 5.932 9.508 -5.321 1.00 98.50 97 THR A N 1
ATOM 665 C CA . THR A 1 97 ? 4.768 9.044 -4.564 1.00 98.50 97 THR A CA 1
ATOM 666 C C . THR A 1 97 ? 3.521 9.172 -5.422 1.00 98.50 97 THR A C 1
ATOM 668 O O . THR A 1 97 ? 3.196 10.263 -5.886 1.00 98.50 97 THR A O 1
ATOM 671 N N . THR A 1 98 ? 2.822 8.056 -5.616 1.00 98.81 98 THR A N 1
ATOM 672 C CA . THR A 1 98 ? 1.452 8.056 -6.141 1.00 98.81 98 THR A CA 1
ATOM 673 C C . THR A 1 98 ? 0.475 8.027 -4.974 1.00 98.81 98 THR A C 1
ATOM 675 O O . THR A 1 98 ? 0.594 7.159 -4.115 1.00 98.81 98 THR A O 1
ATOM 678 N N . SER A 1 99 ? -0.481 8.951 -4.942 1.00 98.81 99 SER A N 1
ATOM 679 C CA . SER A 1 99 ? -1.530 9.017 -3.925 1.00 98.81 99 SER A CA 1
ATOM 680 C C . SER A 1 99 ? -2.865 8.581 -4.519 1.00 98.81 99 SER A C 1
ATOM 682 O O . SER A 1 99 ? -3.351 9.187 -5.476 1.00 98.81 99 SER A O 1
ATOM 684 N N . PHE A 1 100 ? -3.444 7.520 -3.961 1.00 98.81 100 PHE A N 1
ATOM 685 C CA . PHE A 1 100 ? -4.782 7.031 -4.274 1.00 98.81 100 PHE A CA 1
ATOM 686 C C . PHE A 1 100 ? -5.734 7.522 -3.178 1.00 98.81 100 PHE A C 1
ATOM 688 O O . PHE A 1 100 ? -5.621 7.054 -2.039 1.00 98.81 100 PHE A O 1
ATOM 695 N N . PRO A 1 101 ? -6.650 8.462 -3.464 1.00 98.75 101 PRO A N 1
ATOM 696 C CA . PRO A 1 101 ? -7.593 8.930 -2.458 1.00 98.75 101 PRO A CA 1
ATOM 697 C C . PRO A 1 101 ? -8.544 7.807 -2.045 1.00 98.75 101 PRO A C 1
ATOM 699 O O . PRO A 1 101 ? -8.847 6.905 -2.835 1.00 98.75 101 PRO A O 1
ATOM 702 N N . VAL A 1 102 ? -9.026 7.882 -0.806 1.00 98.31 102 VAL A N 1
ATOM 703 C CA . VAL A 1 102 ? -10.095 7.007 -0.321 1.00 98.31 102 VAL A CA 1
ATOM 704 C C . VAL A 1 102 ? -11.324 7.118 -1.227 1.00 98.31 102 VAL A C 1
ATOM 706 O O . VAL A 1 102 ? -11.740 8.208 -1.620 1.00 98.31 102 VAL A O 1
ATOM 709 N N . ALA A 1 103 ? -11.886 5.964 -1.568 1.00 98.00 103 ALA A N 1
ATOM 710 C CA . ALA A 1 103 ? -13.132 5.820 -2.300 1.00 98.00 103 ALA A CA 1
ATOM 711 C C . ALA A 1 103 ? -14.296 5.563 -1.334 1.00 98.00 103 ALA A C 1
ATOM 713 O O . ALA A 1 103 ? -14.094 5.261 -0.159 1.00 98.00 103 ALA A O 1
ATOM 714 N N . ALA A 1 104 ? -15.527 5.647 -1.839 1.00 94.88 104 ALA A N 1
ATOM 715 C CA . ALA A 1 104 ? -16.697 5.281 -1.054 1.00 94.88 104 ALA A CA 1
ATOM 716 C C . ALA A 1 104 ? -16.646 3.798 -0.644 1.00 94.88 104 ALA A C 1
ATOM 718 O O . ALA A 1 104 ? -16.375 2.921 -1.468 1.00 94.88 104 ALA A O 1
ATOM 719 N N . GLY A 1 105 ? -16.967 3.535 0.621 1.00 94.06 105 GLY A N 1
ATOM 720 C CA . GLY A 1 105 ? -16.970 2.199 1.207 1.00 94.06 105 GLY A CA 1
ATOM 721 C C . GLY A 1 105 ? -15.822 1.973 2.188 1.00 94.06 105 GLY A C 1
ATOM 722 O O . GLY A 1 105 ? -15.006 2.850 2.459 1.00 94.06 105 GLY A O 1
ATOM 723 N N . GLY A 1 106 ? -15.786 0.766 2.744 1.00 96.31 106 GLY A N 1
ATOM 724 C CA . GLY A 1 106 ? -14.827 0.404 3.777 1.00 96.31 106 GLY A CA 1
ATOM 725 C C . GLY A 1 106 ? -15.259 0.789 5.193 1.00 96.31 106 GLY A C 1
ATOM 726 O O . GLY A 1 106 ? -16.214 1.528 5.431 1.00 96.31 106 GLY A O 1
ATOM 727 N N . SER A 1 107 ? -14.541 0.229 6.153 1.00 97.06 107 SER A N 1
ATOM 728 C CA . SER A 1 107 ? -14.763 0.417 7.581 1.00 97.06 107 SER A CA 1
ATOM 729 C C . SER A 1 107 ? -13.463 0.173 8.327 1.00 97.06 107 SER A C 1
ATOM 731 O O . SER A 1 107 ? -12.694 -0.708 7.939 1.00 97.06 107 SER A O 1
ATOM 733 N N . TRP A 1 108 ? -13.243 0.891 9.419 1.00 95.75 108 TRP A N 1
ATOM 734 C CA . TRP A 1 108 ? -12.047 0.785 10.239 1.00 95.75 108 TRP A CA 1
ATOM 735 C C . TRP A 1 108 ? -12.407 0.756 11.721 1.00 95.75 108 TRP A C 1
ATOM 737 O O . TRP A 1 108 ? -13.112 1.631 12.223 1.00 95.75 108 TRP A O 1
ATOM 747 N N . ASP A 1 109 ? -11.906 -0.242 12.437 1.00 92.88 109 ASP A N 1
ATOM 748 C CA . ASP A 1 109 ? -11.952 -0.297 13.891 1.00 92.88 109 ASP A CA 1
ATOM 749 C C . ASP A 1 109 ? -10.591 0.133 14.449 1.00 92.88 109 ASP A C 1
ATOM 751 O O . ASP A 1 109 ? -9.612 -0.612 14.425 1.00 92.88 109 ASP A O 1
ATOM 755 N N . ALA A 1 110 ? -10.533 1.352 14.986 1.00 89.31 110 ALA A N 1
ATOM 756 C CA . ALA A 1 110 ? -9.318 1.904 15.582 1.00 89.31 110 ALA A CA 1
ATOM 757 C C . ALA A 1 110 ? -8.853 1.146 16.842 1.00 89.31 110 ALA A C 1
ATOM 759 O O . ALA A 1 110 ? -7.688 1.254 17.224 1.00 89.31 110 ALA A O 1
ATOM 760 N N . THR A 1 111 ? -9.736 0.379 17.489 1.00 87.00 111 THR A N 1
ATOM 761 C CA . THR A 1 111 ? -9.409 -0.403 18.689 1.00 87.00 111 THR A CA 1
ATOM 762 C C . THR A 1 111 ? -8.616 -1.650 18.328 1.00 87.00 111 THR A C 1
ATOM 764 O O . THR A 1 111 ? -7.610 -1.957 18.972 1.00 87.00 111 THR A O 1
ATOM 767 N N . THR A 1 112 ? -9.072 -2.378 17.310 1.00 89.81 112 THR A N 1
ATOM 768 C CA . THR A 1 112 ? -8.426 -3.613 16.845 1.00 89.81 112 THR A CA 1
ATOM 769 C C . THR A 1 112 ? -7.356 -3.343 15.786 1.00 89.81 112 THR A C 1
ATOM 771 O O . THR A 1 112 ? -6.423 -4.133 15.647 1.00 89.81 112 THR A O 1
ATOM 774 N N . GLY A 1 113 ? -7.433 -2.201 15.096 1.00 91.94 113 GLY A N 1
ATOM 775 C CA . GLY A 1 113 ? -6.600 -1.883 13.939 1.00 91.94 113 GLY A CA 1
ATOM 776 C C . GLY A 1 113 ? -6.971 -2.718 12.714 1.00 91.94 113 GLY A C 1
ATOM 777 O O . GLY A 1 113 ? -6.098 -3.013 11.899 1.00 91.94 113 GLY A O 1
ATOM 778 N N . GLU A 1 114 ? -8.229 -3.148 12.623 1.00 94.56 114 GLU A N 1
ATOM 779 C CA . GLU A 1 114 ? -8.747 -4.006 11.559 1.00 94.56 114 GLU A CA 1
ATOM 780 C C . GLU A 1 114 ? -9.793 -3.272 10.723 1.00 94.56 114 GLU A C 1
ATOM 782 O O . GLU A 1 114 ? -10.469 -2.350 11.184 1.00 94.56 114 GLU A O 1
ATOM 787 N N . GLY A 1 115 ? -9.931 -3.675 9.463 1.00 96.19 115 GLY A N 1
ATOM 788 C CA . GLY A 1 115 ? -10.865 -3.029 8.561 1.00 96.19 115 GLY A CA 1
ATOM 789 C C . GLY A 1 115 ? -10.626 -3.312 7.088 1.00 96.19 115 GLY A C 1
ATOM 790 O O . GLY A 1 115 ? -9.700 -4.020 6.694 1.00 96.19 115 GLY A O 1
ATOM 791 N N . THR A 1 116 ? -11.480 -2.716 6.264 1.00 98.06 116 THR A N 1
ATOM 792 C CA . THR A 1 116 ? -11.341 -2.675 4.806 1.00 98.06 116 THR A CA 1
ATOM 793 C C . THR A 1 116 ? -11.300 -1.222 4.372 1.00 98.06 116 THR A C 1
ATOM 795 O O . THR A 1 116 ? -12.128 -0.429 4.808 1.00 98.06 116 THR A O 1
ATOM 798 N N . LEU A 1 117 ? -10.346 -0.876 3.518 1.00 98.19 117 LEU A N 1
ATOM 799 C CA . LEU A 1 117 ? -10.118 0.473 3.020 1.00 98.19 117 LEU A CA 1
ATOM 800 C C . LEU A 1 117 ? -10.189 0.438 1.495 1.00 98.19 117 LEU A C 1
ATOM 802 O O . LEU A 1 117 ? -9.460 -0.329 0.862 1.00 98.19 117 LEU A O 1
ATOM 806 N N . GLU A 1 118 ? -11.064 1.250 0.918 1.00 98.56 118 GLU A N 1
ATOM 807 C CA . GLU A 1 118 ? -11.260 1.357 -0.525 1.00 98.56 118 GLU A CA 1
ATOM 808 C C . GLU A 1 118 ? -10.561 2.613 -1.043 1.00 98.56 118 GLU A C 1
ATOM 810 O O . GLU A 1 118 ? -10.688 3.683 -0.451 1.00 98.56 118 GLU A O 1
ATOM 815 N N . PHE A 1 119 ? -9.831 2.498 -2.150 1.00 98.75 119 PHE A N 1
ATOM 816 C CA . PHE A 1 119 ? -9.135 3.614 -2.788 1.00 98.75 119 PHE A CA 1
ATOM 817 C C . PHE A 1 119 ? -9.465 3.666 -4.277 1.00 98.75 119 PHE A C 1
ATOM 819 O O . PHE A 1 119 ? -9.755 2.640 -4.901 1.00 98.75 119 PHE A O 1
ATOM 826 N N . ALA A 1 120 ? -9.398 4.861 -4.858 1.00 98.62 120 ALA A N 1
ATOM 827 C CA . ALA A 1 120 ? -9.718 5.092 -6.261 1.00 98.62 120 ALA A CA 1
ATOM 828 C C . ALA A 1 120 ? -8.504 5.563 -7.071 1.00 98.62 120 ALA A C 1
ATOM 830 O O . ALA A 1 120 ? -7.560 6.158 -6.551 1.00 98.62 120 ALA A O 1
ATOM 831 N N . GLY A 1 121 ? -8.564 5.323 -8.380 1.00 98.62 121 GLY A N 1
ATOM 832 C CA . GLY A 1 121 ? -7.551 5.754 -9.342 1.00 98.62 121 GLY A CA 1
ATOM 833 C C . GLY A 1 121 ? -6.650 4.626 -9.810 1.00 98.62 121 GLY A C 1
ATOM 834 O O . GLY A 1 121 ? -6.797 3.476 -9.399 1.00 98.62 121 GLY A O 1
ATOM 835 N N . THR A 1 122 ? -5.745 4.953 -10.728 1.00 98.75 122 THR A N 1
ATOM 836 C CA . THR A 1 122 ? -4.890 3.964 -11.394 1.00 98.75 122 THR A CA 1
ATOM 837 C C . THR A 1 122 ? -3.448 4.436 -11.434 1.00 98.75 122 THR A C 1
ATOM 839 O O . THR A 1 122 ? -3.195 5.596 -11.738 1.00 98.75 122 THR A O 1
ATOM 842 N N . LEU A 1 123 ? -2.499 3.533 -11.196 1.00 98.62 123 LEU A N 1
ATOM 843 C CA . LEU A 1 123 ? -1.093 3.721 -11.553 1.00 98.62 123 LEU A CA 1
ATOM 844 C C . LEU A 1 123 ? -0.746 2.788 -12.710 1.00 98.62 123 LEU A C 1
ATOM 846 O O . LEU A 1 123 ? -0.962 1.583 -12.599 1.00 98.62 123 LEU A O 1
ATOM 850 N N . SER A 1 124 ? -0.220 3.342 -13.802 1.00 97.56 124 SER A N 1
ATOM 851 C CA . SER A 1 124 ? 0.219 2.586 -14.977 1.00 97.56 124 SER A CA 1
ATOM 852 C C . SER A 1 124 ? 1.739 2.595 -15.103 1.00 97.56 124 SER A C 1
ATOM 854 O O . SER A 1 124 ? 2.355 3.647 -14.945 1.00 97.56 124 SER A O 1
ATOM 856 N N . PHE A 1 125 ? 2.323 1.442 -15.417 1.00 95.56 125 PHE A N 1
ATOM 857 C CA . PHE A 1 125 ? 3.717 1.248 -15.800 1.00 95.56 125 PHE A CA 1
ATOM 858 C C . PHE A 1 125 ? 3.753 0.716 -17.230 1.00 95.56 125 PHE A C 1
ATOM 860 O O . PHE A 1 125 ? 3.271 -0.385 -17.498 1.00 95.56 125 PHE A O 1
ATOM 867 N N . THR A 1 126 ? 4.340 1.471 -18.149 1.00 92.69 126 THR A N 1
ATOM 868 C CA . THR A 1 126 ? 4.386 1.115 -19.573 1.00 92.69 126 THR A CA 1
ATOM 869 C C . THR A 1 126 ? 5.814 1.078 -20.075 1.00 92.69 126 THR A C 1
ATOM 871 O O . THR A 1 126 ? 6.586 1.982 -19.770 1.00 92.69 126 THR A O 1
ATOM 874 N N . SER A 1 127 ? 6.146 0.095 -20.903 1.00 88.69 127 SER A N 1
ATOM 875 C CA . SER A 1 127 ? 7.421 0.006 -21.612 1.00 88.69 127 SER A CA 1
ATOM 876 C C . SER A 1 127 ? 7.177 -0.506 -23.020 1.00 88.69 127 SER A C 1
ATOM 878 O O . SER A 1 127 ? 6.819 -1.668 -23.199 1.00 88.69 127 SER A O 1
ATOM 880 N N . ALA A 1 128 ? 7.402 0.342 -24.023 1.00 84.88 128 ALA A N 1
ATOM 881 C CA . ALA A 1 128 ? 7.351 -0.096 -25.415 1.00 84.88 128 ALA A CA 1
ATOM 882 C C . ALA A 1 128 ? 8.507 -1.057 -25.730 1.00 84.88 128 ALA A C 1
ATOM 884 O O . ALA A 1 128 ? 8.299 -2.072 -26.386 1.00 84.88 128 ALA A O 1
ATOM 885 N N . ALA A 1 129 ? 9.707 -0.787 -25.198 1.00 83.69 129 ALA A N 1
ATOM 886 C CA . ALA A 1 129 ? 10.893 -1.601 -25.460 1.00 83.69 129 ALA A CA 1
ATOM 887 C C . ALA A 1 129 ? 10.755 -3.043 -24.945 1.00 83.69 129 ALA A C 1
ATOM 889 O O . ALA A 1 129 ? 11.357 -3.953 -25.504 1.00 83.69 129 ALA A O 1
ATOM 890 N N . HIS A 1 130 ? 9.992 -3.253 -23.868 1.00 80.81 130 HIS A N 1
ATOM 891 C CA . HIS A 1 130 ? 9.748 -4.580 -23.281 1.00 80.81 130 HIS A CA 1
ATOM 892 C C . HIS A 1 130 ? 8.300 -5.054 -23.473 1.00 80.81 130 HIS A C 1
ATOM 894 O O . HIS A 1 130 ? 7.912 -6.069 -22.907 1.00 80.81 130 HIS A O 1
ATOM 900 N N . GLY A 1 131 ? 7.498 -4.321 -24.251 1.00 83.19 131 GLY A N 1
ATOM 901 C CA . GLY A 1 131 ? 6.145 -4.715 -24.638 1.00 83.19 131 GLY A CA 1
ATOM 902 C C . GLY A 1 131 ? 5.129 -4.846 -23.500 1.00 83.19 131 GLY A C 1
ATOM 903 O O . GLY A 1 131 ? 4.139 -5.544 -23.683 1.00 83.19 131 GLY A O 1
ATOM 904 N N . PHE A 1 132 ? 5.326 -4.208 -22.338 1.00 85.69 132 PHE A N 1
ATOM 905 C CA . PHE A 1 132 ? 4.395 -4.338 -21.209 1.00 85.69 132 PHE A CA 1
ATOM 906 C C . PHE A 1 132 ? 3.585 -3.069 -20.929 1.00 85.69 132 PHE A C 1
ATOM 908 O O . PHE A 1 132 ? 4.061 -1.941 -21.075 1.00 85.69 132 PHE A O 1
ATOM 915 N N . THR A 1 133 ? 2.362 -3.281 -20.442 1.00 90.56 133 THR A N 1
ATOM 916 C CA . THR A 1 133 ? 1.517 -2.277 -19.784 1.00 90.56 133 THR A CA 1
ATOM 917 C C . THR A 1 133 ? 0.895 -2.906 -18.544 1.00 90.56 133 THR A C 1
ATOM 919 O O . THR A 1 133 ? 0.029 -3.776 -18.644 1.00 90.56 133 THR A O 1
ATOM 922 N N . ILE A 1 134 ? 1.354 -2.472 -17.373 1.00 93.38 134 ILE A N 1
ATOM 923 C CA . ILE A 1 134 ? 0.892 -2.963 -16.076 1.00 93.38 134 ILE A CA 1
ATOM 924 C C . ILE A 1 134 ? 0.115 -1.852 -15.388 1.00 93.38 134 ILE A C 1
ATOM 926 O O . ILE A 1 134 ? 0.627 -0.744 -15.245 1.00 93.38 134 ILE A O 1
ATOM 930 N N . THR A 1 135 ? -1.099 -2.138 -14.939 1.00 96.81 135 THR A N 1
ATOM 931 C CA . THR A 1 135 ? -1.943 -1.176 -14.230 1.00 96.81 135 THR A CA 1
ATOM 932 C C . THR A 1 135 ? -2.358 -1.719 -12.875 1.00 96.81 135 THR A C 1
ATOM 934 O O . THR A 1 135 ? -2.696 -2.889 -12.748 1.00 96.81 135 THR A O 1
ATOM 937 N N . VAL A 1 136 ? -2.335 -0.851 -11.864 1.00 98.00 136 VAL A N 1
ATOM 938 C CA . VAL A 1 136 ? -2.898 -1.102 -10.535 1.00 98.00 136 VAL A CA 1
ATOM 939 C C . VAL A 1 136 ? -4.024 -0.100 -10.326 1.00 98.00 136 VAL A C 1
ATOM 941 O O . VAL A 1 136 ? -3.777 1.080 -10.073 1.00 98.00 136 VAL A O 1
ATOM 944 N N . SER A 1 137 ? -5.256 -0.577 -10.470 1.00 98.62 137 SER A N 1
ATOM 945 C CA . SER A 1 137 ? -6.485 0.214 -10.464 1.00 98.62 137 SER A CA 1
ATOM 946 C C . SER A 1 137 ? -7.351 -0.103 -9.256 1.00 98.62 137 SER A C 1
ATOM 948 O O . SER A 1 137 ? -7.595 -1.271 -8.936 1.00 98.62 137 SER A O 1
ATOM 950 N N . ASN A 1 138 ? -7.858 0.958 -8.632 1.00 98.56 138 ASN A N 1
ATOM 951 C CA . ASN A 1 138 ? -8.733 0.941 -7.467 1.00 98.56 138 ASN A CA 1
ATOM 952 C C . ASN A 1 138 ? -8.211 -0.031 -6.394 1.00 98.56 138 ASN A C 1
ATOM 954 O O . ASN A 1 138 ? -8.741 -1.137 -6.244 1.00 98.56 138 ASN A O 1
ATOM 958 N N . PRO A 1 139 ? -7.141 0.318 -5.666 1.00 98.75 139 PRO A N 1
ATOM 959 C CA . PRO A 1 139 ? -6.639 -0.529 -4.594 1.00 98.75 139 PRO A CA 1
ATOM 960 C C . PRO A 1 139 ? -7.684 -0.732 -3.487 1.00 98.75 139 PRO A C 1
ATOM 962 O O . PRO A 1 139 ? -8.474 0.160 -3.188 1.00 98.75 139 PRO A O 1
ATOM 965 N N . ARG A 1 140 ? -7.662 -1.899 -2.847 1.00 98.75 140 ARG A N 1
ATOM 966 C CA . ARG A 1 140 ? -8.399 -2.210 -1.620 1.00 98.75 140 ARG A CA 1
ATOM 967 C C . ARG A 1 140 ? -7.436 -2.817 -0.617 1.00 98.75 140 ARG A C 1
ATOM 969 O O . ARG A 1 140 ? -6.839 -3.853 -0.902 1.00 98.75 140 ARG A O 1
ATOM 976 N N . VAL A 1 141 ? -7.302 -2.208 0.553 1.00 98.44 141 VAL A N 1
ATOM 977 C CA . VAL A 1 141 ? -6.485 -2.755 1.642 1.00 98.44 141 VAL A CA 1
ATOM 978 C C . VAL A 1 141 ? -7.398 -3.418 2.661 1.00 98.44 141 VAL A C 1
ATOM 980 O O . VAL A 1 141 ? -8.315 -2.787 3.174 1.00 98.44 141 VAL A O 1
ATOM 983 N N . VAL A 1 142 ? -7.143 -4.688 2.963 1.00 98.12 142 VAL A N 1
ATOM 984 C CA . VAL A 1 142 ? -7.829 -5.428 4.029 1.00 98.12 142 VAL A CA 1
ATOM 985 C C . VAL A 1 142 ? -6.830 -5.677 5.146 1.00 98.12 142 VAL A C 1
ATOM 987 O O . VAL A 1 142 ? -5.769 -6.249 4.895 1.00 98.12 142 VAL A O 1
ATOM 990 N N . VAL A 1 143 ? -7.168 -5.256 6.364 1.00 97.00 143 VAL A N 1
ATOM 991 C CA . VAL A 1 143 ? -6.393 -5.512 7.580 1.00 97.00 143 VAL A CA 1
ATOM 992 C C . VAL A 1 143 ? -7.214 -6.402 8.501 1.00 97.00 143 VAL A C 1
ATOM 994 O O . VAL A 1 143 ? -8.281 -6.001 8.955 1.00 97.00 143 VAL A O 1
ATOM 997 N N . ALA A 1 144 ? -6.727 -7.610 8.766 1.00 95.81 144 ALA A N 1
ATOM 998 C CA . ALA A 1 144 ? -7.412 -8.582 9.610 1.00 95.81 144 ALA A CA 1
ATOM 999 C C . ALA A 1 144 ? -6.402 -9.505 10.297 1.00 95.81 144 ALA A C 1
ATOM 1001 O O . ALA A 1 144 ? -5.426 -9.946 9.682 1.00 95.81 144 ALA A O 1
ATOM 1002 N N . ALA A 1 145 ? -6.630 -9.810 11.575 1.00 89.25 145 ALA A N 1
ATOM 1003 C CA . ALA A 1 145 ? -5.816 -10.715 12.380 1.00 89.25 145 ALA A CA 1
ATOM 1004 C C . ALA A 1 145 ? -4.306 -10.394 12.331 1.00 89.25 145 ALA A C 1
ATOM 1006 O O . ALA A 1 145 ? -3.453 -11.285 12.253 1.00 89.25 145 ALA A O 1
ATOM 1007 N N . GLY A 1 146 ? -3.964 -9.100 12.341 1.00 86.81 146 GLY A N 1
ATOM 1008 C CA . GLY A 1 146 ? -2.579 -8.617 12.288 1.00 86.81 146 GLY A CA 1
ATOM 1009 C C . GLY A 1 146 ? -1.870 -8.810 10.941 1.00 86.81 146 GLY A C 1
ATOM 1010 O O . GLY A 1 146 ? -0.644 -8.690 10.881 1.00 86.81 146 GLY A O 1
ATOM 1011 N N . ARG A 1 147 ? -2.608 -9.115 9.870 1.00 93.00 147 ARG A N 1
ATOM 1012 C CA . ARG A 1 147 ? -2.117 -9.153 8.488 1.00 93.00 147 ARG A CA 1
ATOM 1013 C C . ARG A 1 147 ? -2.766 -8.033 7.690 1.00 93.00 147 ARG A C 1
ATOM 1015 O O . ARG A 1 147 ? -3.911 -7.683 7.958 1.00 93.00 147 ARG A O 1
ATOM 1022 N N . ALA A 1 148 ? -2.054 -7.513 6.698 1.00 96.75 148 ALA A N 1
ATOM 1023 C CA . ALA A 1 148 ? -2.633 -6.623 5.705 1.00 96.75 148 ALA A CA 1
ATOM 1024 C C . ALA A 1 148 ? -2.353 -7.128 4.301 1.00 96.75 148 ALA A C 1
ATOM 1026 O O . ALA A 1 148 ? -1.254 -7.598 4.015 1.00 96.75 148 ALA A O 1
ATOM 1027 N N . GLN A 1 149 ? -3.350 -7.006 3.435 1.00 98.19 149 GLN A N 1
ATOM 1028 C CA . GLN A 1 149 ? -3.259 -7.392 2.036 1.00 98.19 149 GLN A CA 1
ATOM 1029 C C . GLN A 1 149 ? -3.820 -6.280 1.161 1.00 98.19 149 GLN A C 1
ATOM 1031 O O . GLN A 1 149 ? -4.847 -5.684 1.488 1.00 98.19 149 GLN A O 1
ATOM 1036 N N . LEU A 1 150 ? -3.147 -6.012 0.048 1.00 98.44 150 LEU A N 1
ATOM 1037 C CA . LEU A 1 150 ? -3.600 -5.098 -0.989 1.00 98.44 150 LEU A CA 1
ATOM 1038 C C . LEU A 1 150 ? -4.151 -5.911 -2.154 1.00 98.44 150 LEU A C 1
ATOM 1040 O O . LEU A 1 150 ? -3.434 -6.684 -2.785 1.00 98.44 150 LEU A O 1
ATOM 1044 N N . PHE A 1 151 ? -5.419 -5.687 -2.457 1.00 98.62 151 PHE A N 1
ATOM 1045 C CA . PHE A 1 151 ? -6.117 -6.150 -3.647 1.00 98.62 151 PHE A CA 1
ATOM 1046 C C . PHE A 1 151 ? -6.208 -4.988 -4.633 1.00 98.62 151 PHE A C 1
ATOM 1048 O O . PHE A 1 151 ? -6.248 -3.829 -4.228 1.00 98.62 151 PHE A O 1
ATOM 1055 N N . ALA A 1 152 ? -6.264 -5.273 -5.923 1.00 98.44 152 ALA A N 1
ATOM 1056 C CA . ALA A 1 152 ? -6.524 -4.269 -6.947 1.00 98.44 152 ALA A CA 1
ATOM 1057 C C . ALA A 1 152 ? -7.145 -4.957 -8.161 1.00 98.44 152 ALA A C 1
ATOM 1059 O O . ALA A 1 152 ? -7.263 -6.175 -8.189 1.00 98.44 152 ALA A O 1
ATOM 1060 N N . SER A 1 153 ? -7.526 -4.172 -9.152 1.00 98.25 153 SER A N 1
ATOM 1061 C CA . SER A 1 153 ? -7.841 -4.644 -10.502 1.00 98.25 153 SER A CA 1
ATOM 1062 C C . SER A 1 153 ? -6.844 -4.043 -11.485 1.00 98.25 153 SER A C 1
ATOM 1064 O O . SER A 1 153 ? -6.118 -3.120 -11.113 1.00 98.25 153 SER A O 1
ATOM 1066 N N . GLY A 1 154 ? -6.809 -4.526 -12.720 1.00 96.00 154 GLY A N 1
ATOM 1067 C CA . GLY A 1 154 ? -6.010 -3.903 -13.766 1.00 96.00 154 GLY A CA 1
ATOM 1068 C C . GLY A 1 154 ? -5.588 -4.882 -14.846 1.00 96.00 154 GLY A C 1
ATOM 1069 O O . GLY A 1 154 ? -6.268 -5.866 -15.128 1.00 96.00 154 GLY A O 1
ATOM 1070 N N . SER A 1 155 ? -4.444 -4.583 -15.441 1.00 92.81 155 SER A N 1
ATOM 1071 C CA . SER A 1 155 ? -3.759 -5.376 -16.448 1.00 92.81 155 SER A CA 1
ATOM 1072 C C . SER A 1 155 ? -2.374 -5.732 -15.927 1.00 92.81 155 SER A C 1
ATOM 1074 O O . SER A 1 155 ? -1.652 -4.868 -15.433 1.00 92.81 155 SER A O 1
ATOM 1076 N N . GLY A 1 156 ? -2.002 -6.999 -16.011 1.00 85.06 156 GLY A N 1
ATOM 1077 C CA . GLY A 1 156 ? -0.670 -7.483 -15.691 1.00 85.06 156 GLY A CA 1
ATOM 1078 C C . GLY A 1 156 ? 0.154 -7.778 -16.938 1.00 85.06 156 GLY A C 1
ATOM 1079 O O . GLY A 1 156 ? -0.284 -7.608 -18.080 1.00 85.06 156 GLY A O 1
ATOM 1080 N N . SER A 1 157 ? 1.362 -8.269 -16.699 1.00 76.06 157 SER A N 1
ATOM 1081 C CA . SER A 1 157 ? 2.145 -8.988 -17.698 1.00 76.06 157 SER A CA 1
ATOM 1082 C C . SER A 1 157 ? 2.260 -10.441 -17.251 1.00 76.06 157 SER A C 1
ATOM 1084 O O . SER A 1 157 ? 2.802 -10.712 -16.184 1.00 76.06 157 SER A O 1
ATOM 1086 N N . SER A 1 158 ? 1.722 -11.374 -18.034 1.00 59.22 158 SER A N 1
ATOM 1087 C CA . SER A 1 158 ? 1.878 -12.810 -17.769 1.00 59.22 158 SER A CA 1
ATOM 1088 C C . SER A 1 158 ? 3.065 -13.342 -18.569 1.00 59.22 158 SER A C 1
ATOM 1090 O O . SER A 1 158 ? 3.186 -12.987 -19.727 1.00 59.22 158 SER A O 1
ATOM 1092 N N . GLY A 1 159 ? 3.938 -14.175 -17.992 1.00 51.31 159 GLY A N 1
ATOM 1093 C CA . GLY A 1 159 ? 5.098 -14.774 -18.682 1.00 51.31 159 GLY A CA 1
ATOM 1094 C C . GLY A 1 159 ? 6.423 -13.993 -18.581 1.00 51.31 159 GLY A C 1
ATOM 1095 O O . GLY A 1 159 ? 6.448 -12.816 -18.224 1.00 51.31 159 GLY A O 1
ATOM 1096 N N . SER A 1 160 ? 7.537 -14.669 -18.885 1.00 51.91 160 SER A N 1
ATOM 1097 C CA . SER A 1 160 ? 8.902 -14.116 -18.882 1.00 51.91 160 SER A CA 1
ATOM 1098 C C . SER A 1 160 ? 9.423 -13.901 -20.307 1.00 51.91 160 SER A C 1
ATOM 1100 O O . SER A 1 160 ? 9.320 -14.805 -21.133 1.00 51.91 160 SER A O 1
ATOM 1102 N N . GLY A 1 161 ? 10.079 -12.771 -20.582 1.00 53.47 161 GLY A N 1
ATOM 1103 C CA . GLY A 1 161 ? 10.713 -12.510 -21.883 1.00 53.47 161 GLY A CA 1
ATOM 1104 C C . GLY A 1 161 ? 9.726 -12.104 -22.989 1.00 53.47 161 GLY A C 1
ATOM 1105 O O . GLY A 1 161 ? 8.656 -11.564 -22.713 1.00 53.47 161 GLY A O 1
ATOM 1106 N N . GLN A 1 162 ? 10.097 -12.341 -24.255 1.00 43.25 162 GLN A N 1
ATOM 1107 C CA . GLN A 1 162 ? 9.293 -11.960 -25.434 1.00 43.25 162 GLN A CA 1
ATOM 1108 C C . GLN A 1 162 ? 7.940 -12.689 -25.536 1.00 43.25 162 GLN A C 1
ATOM 1110 O O . GLN A 1 162 ? 7.081 -12.264 -26.298 1.00 43.25 162 GLN A O 1
ATOM 1115 N N . SER A 1 163 ? 7.734 -13.764 -24.772 1.00 46.94 163 SER A N 1
ATOM 1116 C CA . SER A 1 163 ? 6.480 -14.523 -24.712 1.00 46.94 163 SER A CA 1
ATOM 1117 C C . SER A 1 163 ? 5.542 -14.052 -23.601 1.00 46.94 163 SER A C 1
ATOM 1119 O O . SER A 1 163 ? 4.600 -14.766 -23.254 1.00 46.94 163 SER A O 1
ATOM 1121 N N . SER A 1 164 ? 5.791 -12.874 -23.018 1.00 56.50 164 SER A N 1
ATOM 1122 C CA . SER A 1 164 ? 4.860 -12.333 -22.042 1.00 56.50 164 SER A CA 1
ATOM 1123 C C . SER A 1 164 ? 3.542 -11.925 -22.715 1.00 56.50 164 SE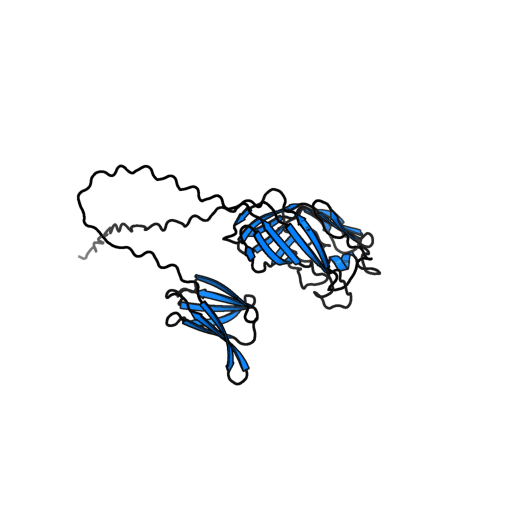R A C 1
ATOM 1125 O O . SER A 1 164 ? 3.519 -11.070 -23.599 1.00 56.50 164 SER A O 1
ATOM 1127 N N . SER A 1 165 ? 2.422 -12.534 -22.318 1.00 56.34 165 SER A N 1
ATOM 1128 C CA . SER A 1 165 ? 1.087 -12.037 -22.654 1.00 56.34 165 SER A CA 1
ATOM 1129 C C . SER A 1 165 ? 0.841 -10.777 -21.829 1.00 56.34 165 SER A C 1
ATOM 1131 O O . SER A 1 165 ? 0.334 -10.810 -20.699 1.00 56.34 165 SER A O 1
ATOM 1133 N N . ALA A 1 166 ? 1.288 -9.657 -22.390 1.00 65.00 166 ALA A N 1
ATOM 1134 C CA . ALA A 1 166 ? 0.982 -8.327 -21.907 1.00 65.00 166 ALA A CA 1
ATOM 1135 C C . ALA A 1 166 ? -0.533 -8.099 -21.927 1.00 65.00 166 ALA A C 1
ATOM 1137 O O . ALA A 1 166 ? -1.223 -8.494 -22.867 1.00 65.00 166 ALA A O 1
ATOM 1138 N N . GLY A 1 167 ? -1.053 -7.444 -20.890 1.00 68.06 167 GLY A N 1
ATOM 1139 C CA . GLY A 1 167 ? -2.450 -7.026 -20.857 1.00 68.06 167 GLY A CA 1
ATOM 1140 C C . GLY A 1 167 ? -3.424 -8.055 -20.284 1.00 68.06 167 GLY A C 1
ATOM 1141 O O . GLY A 1 167 ? -4.628 -7.827 -20.369 1.00 68.06 167 GLY A O 1
ATOM 1142 N N . ALA A 1 168 ? -2.945 -9.153 -19.682 1.00 83.50 168 ALA A N 1
ATOM 1143 C CA . ALA A 1 168 ? -3.814 -10.086 -18.965 1.00 83.50 168 ALA A CA 1
ATOM 1144 C C . ALA A 1 168 ? -4.561 -9.337 -17.854 1.00 83.50 168 ALA A C 1
ATOM 1146 O O . ALA A 1 168 ? -3.940 -8.752 -16.964 1.00 83.50 168 ALA A O 1
ATOM 1147 N N . THR A 1 169 ? -5.888 -9.303 -17.924 1.00 91.00 169 THR A N 1
ATOM 1148 C CA . THR A 1 169 ? -6.692 -8.588 -16.936 1.00 91.00 169 THR A CA 1
ATOM 1149 C C . THR A 1 169 ? -6.774 -9.379 -15.637 1.00 91.00 169 THR A C 1
ATOM 1151 O O . THR A 1 169 ? -6.798 -10.610 -15.629 1.00 91.00 169 THR A O 1
ATOM 1154 N N . TYR A 1 170 ? -6.816 -8.664 -14.519 1.00 93.81 170 TYR A N 1
ATOM 1155 C CA . TYR A 1 170 ? -7.039 -9.244 -13.203 1.00 93.81 170 TYR A CA 1
ATOM 1156 C C . TYR A 1 170 ? -7.991 -8.365 -12.393 1.00 93.81 170 TYR A C 1
ATOM 1158 O O . TYR A 1 170 ? -8.148 -7.166 -12.647 1.00 93.81 170 TYR A O 1
ATOM 1166 N N . ASP A 1 171 ? -8.627 -8.970 -11.398 1.00 96.62 171 ASP A N 1
ATOM 1167 C CA . ASP A 1 171 ? -9.572 -8.310 -10.510 1.00 96.62 171 ASP A CA 1
ATOM 1168 C C . ASP A 1 171 ? -9.161 -8.453 -9.036 1.00 96.62 171 ASP A C 1
ATOM 1170 O O . ASP A 1 171 ? -8.103 -8.981 -8.686 1.00 96.62 171 ASP A O 1
ATOM 1174 N N . ARG A 1 172 ? -10.037 -7.980 -8.147 1.00 97.31 172 ARG A N 1
ATOM 1175 C CA . ARG A 1 172 ? -9.815 -7.973 -6.698 1.00 97.31 172 ARG A CA 1
ATOM 1176 C C . ARG A 1 172 ? -10.090 -9.329 -6.024 1.00 97.31 172 ARG A C 1
ATOM 1178 O O . ARG A 1 172 ? -10.215 -9.361 -4.797 1.00 97.31 172 ARG A O 1
ATOM 1185 N N . SER A 1 173 ? -10.217 -10.429 -6.772 1.00 97.31 173 SER A N 1
ATOM 1186 C CA . SER A 1 173 ? -10.446 -11.770 -6.204 1.00 97.31 173 SER A CA 1
ATOM 1187 C C . SER A 1 173 ? -9.224 -12.320 -5.463 1.00 97.31 173 SER A C 1
ATOM 1189 O O . SER A 1 173 ? -9.367 -13.144 -4.559 1.00 97.31 173 SER A O 1
ATOM 1191 N N . ARG A 1 174 ? -8.019 -11.845 -5.803 1.00 96.88 174 ARG A N 1
ATOM 1192 C CA . ARG A 1 174 ? -6.749 -12.272 -5.203 1.00 96.88 174 ARG A CA 1
ATOM 1193 C C . ARG A 1 174 ? -5.898 -11.063 -4.798 1.00 96.88 174 ARG A C 1
ATOM 1195 O O . ARG A 1 174 ? -5.966 -10.018 -5.448 1.00 96.88 174 ARG A O 1
ATOM 1202 N N . PRO A 1 175 ? -5.097 -11.165 -3.726 1.00 97.88 175 PRO A N 1
ATOM 1203 C CA . PRO A 1 175 ? -4.224 -10.076 -3.308 1.00 97.88 175 PRO A CA 1
ATOM 1204 C C . PRO A 1 175 ? -3.052 -9.905 -4.284 1.00 97.88 175 PRO A C 1
ATOM 1206 O O . PRO A 1 175 ? -2.443 -10.880 -4.730 1.00 97.88 175 PRO A O 1
ATOM 1209 N N . VAL A 1 176 ? -2.710 -8.651 -4.576 1.00 96.44 176 VAL A N 1
ATOM 1210 C CA . VAL A 1 176 ? -1.497 -8.260 -5.309 1.00 96.44 176 VAL A CA 1
ATOM 1211 C C . VAL A 1 176 ? -0.299 -8.285 -4.367 1.00 96.44 176 VAL A C 1
ATOM 1213 O O . VAL A 1 176 ? 0.732 -8.874 -4.695 1.00 96.44 176 VAL A O 1
ATOM 1216 N N . PHE A 1 177 ? -0.450 -7.693 -3.178 1.00 96.69 177 PHE A N 1
ATOM 1217 C CA . PHE A 1 177 ? 0.603 -7.626 -2.169 1.00 96.69 177 PHE A CA 1
ATOM 1218 C C . PHE A 1 177 ? 0.123 -8.090 -0.794 1.00 96.69 177 PHE A C 1
ATOM 1220 O O . PHE A 1 177 ? -0.968 -7.734 -0.356 1.00 96.69 177 PHE A O 1
ATOM 1227 N N . ASP A 1 178 ? 0.990 -8.799 -0.083 1.00 96.50 178 ASP A N 1
ATOM 1228 C CA . ASP A 1 178 ? 0.996 -8.873 1.369 1.00 96.50 178 ASP A CA 1
ATOM 1229 C C . ASP A 1 178 ? 1.784 -7.670 1.895 1.00 96.50 178 ASP A C 1
ATOM 1231 O O . ASP A 1 178 ? 2.865 -7.340 1.401 1.00 96.50 178 ASP A O 1
ATOM 1235 N N . LEU A 1 179 ? 1.244 -6.992 2.902 1.00 95.25 179 LEU A N 1
ATOM 1236 C CA . LEU A 1 179 ? 1.827 -5.787 3.476 1.00 95.25 179 LEU A CA 1
ATOM 1237 C C . LEU A 1 179 ? 2.344 -6.081 4.884 1.00 95.25 179 LEU A C 1
ATOM 1239 O O . LEU A 1 179 ? 1.581 -6.380 5.807 1.00 95.25 179 LEU A O 1
ATOM 1243 N N . ALA A 1 180 ? 3.655 -5.948 5.073 1.00 91.69 180 ALA A N 1
ATOM 1244 C CA . ALA A 1 180 ? 4.254 -6.000 6.398 1.00 91.69 180 ALA A CA 1
ATOM 1245 C C . ALA A 1 180 ? 3.957 -4.692 7.144 1.00 91.69 180 ALA A C 1
ATOM 1247 O O . ALA A 1 180 ? 4.552 -3.651 6.854 1.00 91.69 180 ALA A O 1
ATOM 1248 N N . LEU A 1 181 ? 3.028 -4.748 8.102 1.00 88.50 181 LEU A N 1
ATOM 1249 C CA . LEU A 1 181 ? 2.562 -3.567 8.822 1.00 88.50 181 LEU A CA 1
ATOM 1250 C C . LEU A 1 181 ? 3.569 -3.071 9.882 1.00 88.50 181 LEU A C 1
ATOM 1252 O O . LEU A 1 181 ? 3.964 -3.827 10.780 1.00 88.50 181 LEU A O 1
ATOM 1256 N N . PRO A 1 182 ? 3.959 -1.787 9.844 1.00 88.81 182 PRO A N 1
ATOM 1257 C CA . PRO A 1 182 ? 4.612 -1.110 10.957 1.00 88.81 182 PRO A CA 1
ATOM 1258 C C . PRO A 1 182 ? 3.597 -0.822 12.082 1.00 88.81 182 PRO A C 1
ATOM 1260 O O . PRO A 1 182 ? 2.410 -1.119 11.943 1.00 88.81 182 PRO A O 1
ATOM 1263 N N . PRO A 1 183 ? 4.033 -0.277 13.236 1.00 87.38 183 PRO A N 1
ATOM 1264 C CA . PRO A 1 183 ? 3.101 0.216 14.242 1.00 87.38 183 PRO A CA 1
ATOM 1265 C C . PRO A 1 183 ? 2.145 1.248 13.649 1.00 87.38 183 PRO A C 1
ATOM 1267 O O . PRO A 1 183 ? 2.572 2.147 12.927 1.00 87.38 183 PRO A O 1
ATOM 1270 N N . VAL A 1 184 ? 0.876 1.116 14.009 1.00 90.25 184 VAL A N 1
ATOM 1271 C CA . VAL A 1 184 ? -0.178 2.072 13.682 1.00 90.25 184 VAL A CA 1
ATOM 1272 C C . VAL A 1 184 ? -0.117 3.237 14.672 1.00 90.25 184 VAL A C 1
ATOM 1274 O O . VAL A 1 184 ? 0.067 3.018 15.873 1.00 90.25 184 VAL A O 1
ATOM 1277 N N . SER A 1 185 ? -0.261 4.465 14.179 1.00 92.62 185 SER A N 1
ATOM 1278 C CA . SER A 1 185 ? -0.444 5.664 15.002 1.00 92.62 185 SER A CA 1
ATOM 1279 C C . SER A 1 185 ? -1.844 6.224 14.790 1.00 92.62 185 SER A C 1
ATOM 1281 O O . SER A 1 185 ? -2.262 6.383 13.646 1.00 92.62 185 SER A O 1
ATOM 1283 N N . THR A 1 186 ? -2.535 6.570 15.872 1.00 92.38 186 THR A N 1
ATOM 1284 C CA . THR A 1 186 ? -3.876 7.160 15.820 1.00 92.38 186 THR A CA 1
ATOM 1285 C C . THR A 1 186 ? -3.888 8.466 16.600 1.00 92.38 186 THR A C 1
ATOM 1287 O O . THR A 1 186 ? -3.425 8.510 17.741 1.00 92.38 186 THR A O 1
ATOM 1290 N N . GLU A 1 187 ? -4.424 9.513 15.982 1.00 91.50 187 GLU A N 1
ATOM 1291 C CA . GLU A 1 187 ? -4.616 10.839 16.561 1.00 91.50 187 GLU A CA 1
ATOM 1292 C C . GLU A 1 187 ? -6.040 11.312 16.239 1.00 91.50 187 GLU A C 1
ATOM 1294 O O . GLU A 1 187 ? -6.388 11.569 15.087 1.00 91.50 187 GLU A O 1
ATOM 1299 N N . GLY A 1 188 ? -6.901 11.368 17.259 1.00 90.06 188 GLY A N 1
ATOM 1300 C CA . GLY A 1 188 ? -8.324 11.644 17.063 1.00 90.06 188 GLY A CA 1
ATOM 1301 C C . GLY A 1 188 ? -8.986 10.596 16.161 1.00 90.06 188 GLY A C 1
ATOM 1302 O O . GLY A 1 188 ? -8.919 9.401 16.441 1.00 90.06 188 GLY A O 1
ATOM 1303 N N . THR A 1 189 ? -9.624 11.049 15.083 1.00 92.69 189 THR A N 1
ATOM 1304 C CA . THR A 1 189 ? -10.273 10.195 14.073 1.00 92.69 189 THR A CA 1
ATOM 1305 C C . THR A 1 189 ? -9.337 9.761 12.942 1.00 92.69 189 THR A C 1
ATOM 1307 O O . THR A 1 189 ? -9.771 9.043 12.036 1.00 92.69 189 THR A O 1
ATOM 1310 N N . VAL A 1 190 ? -8.067 10.177 12.987 1.00 95.69 190 VAL A N 1
ATOM 1311 C CA . VAL A 1 190 ? -7.065 9.905 11.953 1.00 95.69 190 VAL A CA 1
ATOM 1312 C C . VAL A 1 190 ? -6.181 8.745 12.386 1.00 95.69 190 VAL A C 1
ATOM 1314 O O . VAL A 1 190 ? -5.553 8.777 13.444 1.00 95.69 190 VAL A O 1
ATOM 1317 N N . THR A 1 191 ? -6.100 7.716 11.550 1.00 95.81 191 THR A N 1
ATOM 1318 C CA . THR A 1 191 ? -5.179 6.590 11.712 1.00 95.81 191 THR A CA 1
ATOM 1319 C C . THR A 1 191 ? -4.167 6.565 10.574 1.00 95.81 191 THR A C 1
ATOM 1321 O O . THR A 1 191 ? -4.536 6.647 9.405 1.00 95.81 191 THR A O 1
ATOM 1324 N N . THR A 1 192 ? -2.890 6.396 10.914 1.00 96.44 192 THR A N 1
ATOM 1325 C CA . THR A 1 192 ? -1.782 6.340 9.958 1.00 96.44 192 THR A CA 1
ATOM 1326 C C . THR A 1 192 ? -0.968 5.059 10.132 1.00 96.44 192 THR A C 1
ATOM 1328 O O . THR A 1 192 ? -0.547 4.701 11.234 1.00 96.44 192 THR A O 1
ATOM 1331 N N . ILE A 1 193 ? -0.705 4.387 9.012 1.00 94.25 193 ILE A N 1
ATOM 1332 C CA . ILE A 1 193 ? 0.169 3.223 8.871 1.00 94.25 193 ILE A CA 1
ATOM 1333 C C . ILE A 1 193 ? 1.303 3.619 7.920 1.00 94.25 193 ILE A C 1
ATOM 1335 O O . ILE A 1 193 ? 1.174 3.493 6.704 1.00 94.25 193 ILE A O 1
ATOM 1339 N N . ALA A 1 194 ? 2.411 4.131 8.453 1.00 94.44 194 ALA A N 1
ATOM 1340 C CA . ALA A 1 194 ? 3.498 4.678 7.639 1.00 94.44 194 ALA A CA 1
ATOM 1341 C C . ALA A 1 194 ? 4.618 3.660 7.388 1.00 94.44 194 ALA A C 1
ATOM 1343 O O . ALA A 1 194 ? 5.277 3.221 8.331 1.00 94.44 194 ALA A O 1
ATOM 1344 N N . GLY A 1 195 ? 4.886 3.345 6.117 1.00 92.00 195 GLY A N 1
ATOM 1345 C CA . GLY A 1 195 ? 6.004 2.486 5.713 1.00 92.00 195 GLY A CA 1
ATOM 1346 C C . GLY A 1 195 ? 5.687 0.989 5.695 1.00 92.00 195 GLY A C 1
ATOM 1347 O O . GLY A 1 195 ? 6.555 0.178 6.015 1.00 92.00 195 GLY A O 1
ATOM 1348 N N . ALA A 1 196 ? 4.457 0.614 5.344 1.00 93.69 196 ALA A N 1
ATOM 1349 C CA . ALA A 1 196 ? 4.097 -0.769 5.069 1.00 93.69 196 ALA A CA 1
ATOM 1350 C C . ALA A 1 196 ? 4.894 -1.297 3.871 1.00 93.69 196 ALA A C 1
ATOM 1352 O O . ALA A 1 196 ? 4.871 -0.716 2.785 1.00 93.69 196 ALA A O 1
ATOM 1353 N N . ALA A 1 197 ? 5.631 -2.384 4.087 1.00 92.12 197 ALA A N 1
ATOM 1354 C CA . ALA A 1 197 ? 6.521 -2.928 3.074 1.00 92.12 197 ALA A CA 1
ATOM 1355 C C . ALA A 1 197 ? 5.794 -4.010 2.255 1.00 92.12 197 ALA A C 1
ATOM 1357 O O . ALA A 1 197 ? 5.309 -4.977 2.851 1.00 92.12 197 ALA A O 1
ATOM 1358 N N . PRO A 1 198 ? 5.689 -3.862 0.924 1.00 94.31 198 PRO A N 1
ATOM 1359 C CA . PRO A 1 198 ? 4.977 -4.815 0.085 1.00 94.31 198 PRO A CA 1
ATOM 1360 C C . PRO A 1 198 ? 5.813 -6.037 -0.284 1.00 94.31 198 PRO A C 1
ATOM 1362 O O . PRO A 1 198 ? 6.981 -5.925 -0.654 1.00 94.31 198 PRO A O 1
ATOM 1365 N N . ALA A 1 199 ? 5.170 -7.198 -0.254 1.00 92.25 199 ALA A N 1
ATOM 1366 C CA . ALA A 1 199 ? 5.637 -8.436 -0.857 1.00 92.25 199 ALA A CA 1
ATOM 1367 C C . ALA A 1 199 ? 4.545 -8.993 -1.767 1.00 92.25 199 ALA A C 1
ATOM 1369 O O . ALA A 1 199 ? 3.373 -8.928 -1.425 1.00 92.25 199 ALA A O 1
ATOM 1370 N N . ILE A 1 200 ? 4.896 -9.520 -2.932 1.00 92.44 200 ILE A N 1
ATOM 1371 C CA . ILE A 1 200 ? 3.949 -10.077 -3.898 1.00 92.44 200 ILE A CA 1
ATOM 1372 C C . ILE A 1 200 ? 3.180 -11.213 -3.241 1.00 92.44 200 ILE A C 1
ATOM 1374 O O . ILE A 1 200 ? 3.780 -12.180 -2.788 1.00 92.44 200 ILE A O 1
ATOM 1378 N N . ALA A 1 201 ? 1.856 -11.113 -3.195 1.00 93.69 201 ALA A N 1
ATOM 1379 C CA . ALA A 1 201 ? 1.027 -12.174 -2.632 1.00 93.69 201 ALA A CA 1
ATOM 1380 C C . ALA A 1 201 ? 0.687 -13.237 -3.685 1.00 93.69 201 ALA A C 1
ATOM 1382 O O . ALA A 1 201 ? 0.663 -14.431 -3.389 1.00 93.69 201 ALA A O 1
ATOM 1383 N N . THR A 1 202 ? 0.472 -12.805 -4.931 1.00 91.50 202 THR A N 1
ATOM 1384 C CA . THR A 1 202 ? 0.108 -13.681 -6.046 1.00 91.50 202 THR A CA 1
ATOM 1385 C C . THR A 1 202 ? 1.134 -13.581 -7.173 1.00 91.50 202 THR A C 1
ATOM 1387 O O . THR A 1 202 ? 1.224 -12.552 -7.842 1.00 91.50 202 THR A O 1
ATOM 1390 N N . ALA A 1 203 ? 1.885 -14.662 -7.395 1.00 88.25 203 ALA A N 1
ATOM 1391 C CA . ALA A 1 203 ? 2.810 -14.780 -8.522 1.00 88.25 203 ALA A CA 1
ATOM 1392 C C . ALA A 1 203 ? 2.073 -14.723 -9.871 1.00 88.25 203 ALA A C 1
ATOM 1394 O O . ALA A 1 203 ? 0.910 -15.120 -9.959 1.00 88.25 203 ALA A O 1
ATOM 1395 N N . ASP A 1 204 ? 2.769 -14.234 -10.899 1.00 82.44 204 ASP A N 1
ATOM 1396 C CA . ASP A 1 204 ? 2.361 -14.254 -12.314 1.00 82.44 204 ASP A CA 1
ATOM 1397 C C . ASP A 1 204 ? 1.017 -13.568 -12.647 1.00 82.44 204 ASP A C 1
ATOM 1399 O O . ASP A 1 204 ? 0.494 -13.731 -13.747 1.00 82.44 204 ASP A O 1
ATOM 1403 N N . MET A 1 205 ? 0.447 -12.796 -11.713 1.00 86.50 205 MET A N 1
ATOM 1404 C CA . MET A 1 205 ? -0.832 -12.098 -11.907 1.00 86.50 205 MET A CA 1
ATOM 1405 C C . MET A 1 205 ? -0.653 -10.682 -12.456 1.00 86.50 205 MET A C 1
ATOM 1407 O O . MET A 1 205 ? -1.281 -10.313 -13.440 1.00 86.50 205 MET A O 1
ATOM 1411 N N . VAL A 1 206 ? 0.187 -9.876 -11.802 1.00 86.62 206 VAL A N 1
ATOM 1412 C CA . VAL A 1 206 ? 0.392 -8.457 -12.155 1.00 86.62 206 VAL A CA 1
ATOM 1413 C C . VAL A 1 206 ? 1.757 -8.248 -12.798 1.00 86.62 206 VAL A C 1
ATOM 1415 O O . VAL A 1 206 ? 1.884 -7.576 -13.819 1.00 86.62 206 VAL A O 1
ATOM 1418 N N . TRP A 1 207 ? 2.782 -8.833 -12.188 1.00 86.38 207 TRP A N 1
ATOM 1419 C CA . TRP A 1 207 ? 4.182 -8.634 -12.544 1.00 86.38 207 TRP A CA 1
ATOM 1420 C C . TRP A 1 207 ? 4.650 -9.710 -13.525 1.00 86.38 207 TRP A C 1
ATOM 1422 O O . TRP A 1 207 ? 4.148 -10.832 -13.427 1.00 86.38 207 TRP A O 1
ATOM 1432 N N . PRO A 1 208 ? 5.622 -9.401 -14.413 1.00 77.12 208 PRO A N 1
ATOM 1433 C CA . PRO A 1 208 ? 6.107 -10.335 -15.424 1.00 77.12 208 PRO A CA 1
ATOM 1434 C C . PRO A 1 208 ? 6.398 -11.710 -14.826 1.00 77.12 208 PRO A C 1
ATOM 1436 O O . PRO A 1 208 ? 7.181 -11.839 -13.873 1.00 77.12 208 PRO A O 1
ATOM 1439 N N . GLY A 1 209 ? 5.722 -12.718 -15.372 1.00 67.56 209 GLY A N 1
ATOM 1440 C CA . GLY A 1 209 ? 5.719 -14.056 -14.807 1.00 67.56 209 GLY A CA 1
ATOM 1441 C C . GLY A 1 209 ? 7.114 -14.680 -14.775 1.00 67.56 209 GLY A C 1
ATOM 1442 O O . GLY A 1 209 ? 7.978 -14.350 -15.586 1.00 67.56 209 GLY A O 1
ATOM 1443 N N . GLY A 1 210 ? 7.373 -15.539 -13.791 1.00 68.19 210 GLY A N 1
ATOM 1444 C CA . GLY A 1 210 ? 8.666 -16.211 -13.593 1.00 68.19 210 GLY A CA 1
ATOM 1445 C C . GLY A 1 210 ? 9.794 -15.340 -13.018 1.00 68.19 210 GLY A C 1
ATOM 1446 O O . GLY A 1 210 ? 10.766 -15.884 -12.498 1.00 68.19 210 GLY A O 1
ATOM 1447 N N . SER A 1 211 ? 9.667 -14.007 -13.035 1.00 75.38 211 SER A N 1
ATOM 1448 C CA . SER A 1 211 ? 10.667 -13.090 -12.447 1.00 75.38 211 SER A CA 1
ATOM 1449 C C . SER A 1 211 ? 10.367 -12.724 -10.990 1.00 75.38 211 SER A C 1
ATOM 1451 O O . SER A 1 211 ? 11.259 -12.293 -10.260 1.00 75.38 211 SER A O 1
ATOM 1453 N N . TYR A 1 212 ? 9.112 -12.897 -10.563 1.00 82.81 212 TYR A N 1
ATOM 1454 C CA . TYR A 1 212 ? 8.620 -12.433 -9.271 1.00 82.81 212 TYR A CA 1
ATOM 1455 C C . TYR A 1 212 ? 7.714 -13.471 -8.584 1.00 82.81 212 TYR A C 1
ATOM 1457 O O . TYR A 1 212 ? 6.492 -13.439 -8.752 1.00 82.81 212 TYR A O 1
ATOM 1465 N N . PRO A 1 213 ? 8.280 -14.397 -7.789 1.00 84.69 213 PRO A N 1
ATOM 1466 C CA . PRO A 1 213 ? 7.481 -15.363 -7.043 1.00 84.69 213 PRO A CA 1
ATOM 1467 C C . PRO A 1 213 ? 6.690 -14.693 -5.910 1.00 84.69 213 PRO A C 1
ATOM 1469 O O . PRO A 1 213 ? 7.013 -13.593 -5.457 1.00 84.69 213 PRO A O 1
ATOM 1472 N N . ALA A 1 214 ? 5.685 -15.394 -5.382 1.00 89.06 214 ALA A N 1
ATOM 1473 C CA . ALA A 1 214 ? 5.018 -14.975 -4.153 1.00 89.06 214 ALA A CA 1
ATOM 1474 C C . ALA A 1 214 ? 6.037 -14.842 -3.000 1.00 89.06 214 ALA A C 1
ATOM 1476 O O . ALA A 1 214 ? 6.977 -15.629 -2.874 1.00 89.06 214 ALA A O 1
ATOM 1477 N N . GLY A 1 215 ? 5.871 -13.813 -2.174 1.00 86.44 215 GLY A N 1
ATOM 1478 C CA . GLY A 1 215 ? 6.819 -13.384 -1.152 1.00 86.44 215 GLY A CA 1
ATOM 1479 C C . GLY A 1 215 ? 7.962 -12.500 -1.666 1.00 86.44 215 GLY A C 1
ATOM 1480 O O . GLY A 1 215 ? 8.727 -11.992 -0.844 1.00 86.44 215 GLY A O 1
ATOM 1481 N N . ALA A 1 216 ? 8.099 -12.277 -2.982 1.00 82.12 216 ALA A N 1
ATOM 1482 C CA . ALA A 1 216 ? 9.057 -11.304 -3.509 1.00 82.12 216 ALA A CA 1
ATOM 1483 C C . ALA A 1 216 ? 8.657 -9.892 -3.051 1.00 82.12 216 ALA A C 1
ATOM 1485 O O . ALA A 1 216 ? 7.593 -9.395 -3.397 1.00 82.12 216 ALA A O 1
ATOM 1486 N N . GLY A 1 217 ? 9.486 -9.270 -2.219 1.00 69.81 217 GLY A N 1
ATOM 1487 C CA . GLY A 1 217 ? 9.164 -8.046 -1.480 1.00 69.81 217 GLY A CA 1
ATOM 1488 C C . GLY A 1 217 ? 10.412 -7.238 -1.149 1.00 69.81 217 GLY A C 1
ATOM 1489 O O . GLY A 1 217 ? 11.443 -7.488 -1.767 1.00 69.81 217 GLY A O 1
ATOM 1490 N N . PRO A 1 218 ? 10.348 -6.280 -0.203 1.00 54.53 218 PRO A N 1
ATOM 1491 C CA . PRO A 1 218 ? 11.034 -4.983 -0.275 1.00 54.53 218 PRO A CA 1
ATOM 1492 C C . PRO A 1 218 ? 12.559 -5.043 -0.414 1.00 54.53 218 PRO A C 1
ATOM 1494 O O . PRO A 1 218 ? 13.130 -4.052 -0.830 1.00 54.53 218 PRO A O 1
ATOM 1497 N N . ASP A 1 219 ? 13.191 -6.178 -0.109 1.00 53.22 219 ASP A N 1
ATOM 1498 C CA . ASP A 1 219 ? 14.641 -6.391 -0.117 1.00 53.22 219 ASP A CA 1
ATOM 1499 C C . ASP A 1 219 ? 15.065 -7.554 -1.056 1.00 53.22 219 ASP A C 1
ATOM 1501 O O . ASP A 1 219 ? 16.049 -8.244 -0.786 1.00 53.22 219 ASP A O 1
ATOM 1505 N N . ARG A 1 220 ? 14.309 -7.867 -2.124 1.00 52.91 220 ARG A N 1
ATOM 1506 C CA . ARG A 1 220 ? 14.594 -9.002 -3.039 1.00 52.91 220 ARG A CA 1
ATOM 1507 C C . ARG A 1 220 ? 14.766 -8.617 -4.512 1.00 52.91 220 ARG A C 1
ATOM 1509 O O . ARG A 1 220 ? 14.283 -7.597 -4.991 1.00 52.91 220 ARG A O 1
ATOM 1516 N N . THR A 1 221 ? 15.464 -9.516 -5.206 1.00 49.25 221 THR A N 1
ATOM 1517 C CA . THR A 1 221 ? 15.821 -9.543 -6.629 1.00 49.25 221 THR A CA 1
ATOM 1518 C C . THR A 1 221 ? 14.613 -9.711 -7.566 1.00 49.25 221 THR A C 1
ATOM 1520 O O . THR A 1 221 ? 13.717 -10.488 -7.244 1.00 49.25 221 THR A O 1
ATOM 1523 N N . PRO A 1 222 ? 14.620 -9.074 -8.753 1.00 53.91 222 PRO A N 1
ATOM 1524 C CA . PRO A 1 222 ? 15.562 -8.027 -9.131 1.00 53.91 222 PRO A CA 1
ATOM 1525 C C . PRO A 1 222 ? 15.196 -6.671 -8.525 1.00 53.91 222 PRO A C 1
ATOM 1527 O O . PRO A 1 222 ? 16.096 -5.853 -8.409 1.00 53.91 222 PRO A O 1
ATOM 1530 N N . ASN A 1 223 ? 13.938 -6.444 -8.120 1.00 61.28 223 ASN A N 1
ATOM 1531 C CA . ASN A 1 223 ? 13.425 -5.112 -7.797 1.00 61.28 223 ASN A CA 1
ATOM 1532 C C . ASN A 1 223 ? 12.612 -5.036 -6.503 1.00 61.28 223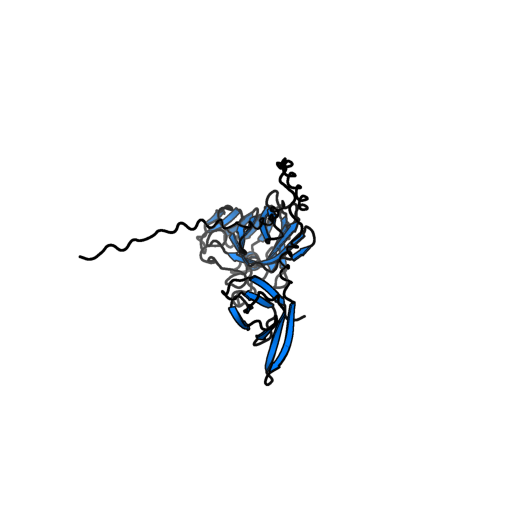 ASN A C 1
ATOM 1534 O O . ASN A 1 223 ? 11.743 -5.869 -6.252 1.00 61.28 223 ASN A O 1
ATOM 1538 N N . THR A 1 224 ? 12.801 -3.943 -5.767 1.00 84.50 224 THR A N 1
ATOM 1539 C CA . THR A 1 224 ? 11.942 -3.539 -4.652 1.00 84.50 224 THR A CA 1
ATOM 1540 C C . THR A 1 224 ? 10.705 -2.786 -5.160 1.00 84.50 224 THR A C 1
ATOM 1542 O O . THR A 1 224 ? 10.750 -2.085 -6.175 1.00 84.50 224 THR A O 1
ATOM 1545 N N . PHE A 1 225 ? 9.588 -2.899 -4.439 1.00 91.31 225 PHE A N 1
ATOM 1546 C CA . PHE A 1 225 ? 8.328 -2.211 -4.758 1.00 91.31 225 PHE A CA 1
ATOM 1547 C C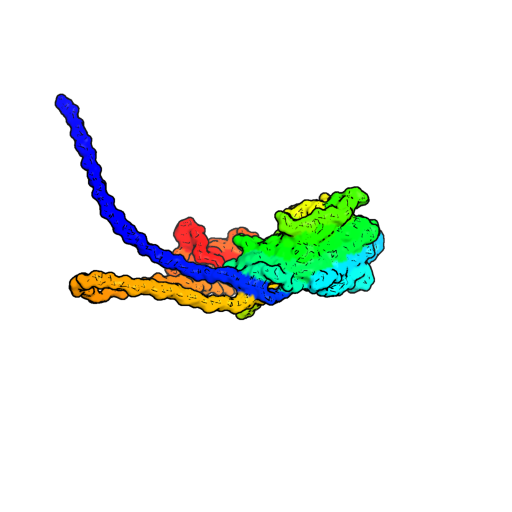 . PHE A 1 225 ? 8.105 -0.972 -3.877 1.00 91.31 225 PHE A C 1
ATOM 1549 O O . PHE A 1 225 ? 6.985 -0.492 -3.747 1.00 91.31 225 PHE A O 1
ATOM 1556 N N . GLY A 1 226 ? 9.159 -0.443 -3.249 1.00 92.31 226 GLY A N 1
ATOM 1557 C CA . GLY A 1 226 ? 9.063 0.730 -2.383 1.00 92.31 226 GLY A CA 1
ATOM 1558 C C . GLY A 1 226 ? 8.279 0.469 -1.095 1.00 92.31 226 GLY A C 1
ATOM 1559 O O . GLY A 1 226 ? 8.465 -0.554 -0.439 1.00 92.31 226 GLY A O 1
ATOM 1560 N N . ARG A 1 227 ? 7.438 1.426 -0.698 1.00 94.50 227 ARG A N 1
ATOM 1561 C CA . ARG A 1 227 ? 6.653 1.379 0.543 1.00 94.50 227 ARG A CA 1
ATOM 1562 C C . ARG A 1 227 ? 5.280 2.008 0.368 1.00 94.50 227 ARG A C 1
ATOM 1564 O O . ARG A 1 227 ? 5.111 2.925 -0.435 1.00 94.50 227 ARG A O 1
ATOM 1571 N N . PHE A 1 228 ? 4.346 1.562 1.194 1.00 97.62 228 PHE A N 1
ATOM 1572 C CA . PHE A 1 228 ? 3.020 2.141 1.314 1.00 97.62 228 PHE A CA 1
ATOM 1573 C C . PHE A 1 228 ? 2.883 2.947 2.609 1.00 97.62 228 PHE A C 1
ATOM 1575 O O . PHE A 1 228 ? 3.344 2.522 3.670 1.00 97.62 228 PHE A O 1
ATOM 1582 N N . THR A 1 229 ? 2.216 4.091 2.535 1.00 97.75 229 THR A N 1
ATOM 1583 C CA . THR A 1 229 ? 1.656 4.786 3.695 1.00 97.75 229 THR A CA 1
ATOM 1584 C C . THR A 1 229 ? 0.147 4.800 3.544 1.00 97.75 229 THR A C 1
ATOM 1586 O O . THR A 1 229 ? -0.368 5.153 2.491 1.00 97.75 229 THR A O 1
ATOM 1589 N N . VAL A 1 230 ? -0.569 4.399 4.587 1.00 97.56 230 VAL A N 1
ATOM 1590 C CA . VAL A 1 230 ? -2.029 4.467 4.617 1.00 97.56 230 VAL A CA 1
ATOM 1591 C C . VAL A 1 230 ? -2.426 5.515 5.635 1.00 97.56 230 VAL A C 1
ATOM 1593 O O . VAL A 1 230 ? -2.030 5.410 6.793 1.00 97.56 230 VAL A O 1
ATOM 1596 N N . ARG A 1 231 ? -3.210 6.503 5.219 1.00 97.62 231 ARG A N 1
ATOM 1597 C CA . ARG A 1 231 ? -3.904 7.423 6.117 1.00 97.62 231 ARG A CA 1
ATOM 1598 C C . ARG A 1 231 ? -5.400 7.196 5.973 1.00 97.62 231 ARG A C 1
ATOM 1600 O O . ARG A 1 231 ? -5.899 7.134 4.854 1.00 97.62 231 ARG A O 1
ATOM 1607 N N . VAL A 1 232 ? -6.090 7.086 7.100 1.00 95.50 232 VAL A N 1
ATOM 1608 C CA . VAL A 1 232 ? -7.525 6.819 7.184 1.00 95.50 232 VAL A CA 1
ATOM 1609 C C . VAL A 1 232 ? -8.138 7.830 8.130 1.00 95.50 232 VAL A C 1
ATOM 1611 O O . VAL A 1 232 ? -7.770 7.879 9.302 1.00 95.50 232 VAL A O 1
ATOM 1614 N N . ASP A 1 233 ? -9.089 8.602 7.630 1.00 96.75 233 ASP A N 1
ATOM 1615 C CA . ASP A 1 233 ? -9.969 9.417 8.450 1.00 96.75 233 ASP A CA 1
ATOM 1616 C C . ASP A 1 233 ? -11.281 8.634 8.628 1.00 96.75 233 ASP A C 1
ATOM 1618 O O . ASP A 1 233 ? -11.844 8.101 7.667 1.00 96.75 233 ASP A O 1
ATOM 1622 N N . THR A 1 234 ? -11.744 8.506 9.869 1.00 95.31 234 THR A N 1
ATOM 1623 C CA . THR A 1 234 ? -12.997 7.809 10.203 1.00 95.31 234 THR A CA 1
ATOM 1624 C C . THR A 1 234 ? -14.063 8.794 10.655 1.00 95.31 234 THR A C 1
ATOM 1626 O O . THR A 1 234 ? -13.755 9.861 11.196 1.00 95.31 234 THR A O 1
ATOM 1629 N N . ALA A 1 235 ? -15.336 8.446 10.460 1.00 91.31 235 ALA A N 1
ATOM 1630 C CA . ALA A 1 235 ? -16.404 9.176 11.131 1.00 91.31 235 ALA A CA 1
ATOM 1631 C C . ALA A 1 235 ? -16.207 9.085 12.650 1.00 91.31 235 ALA A C 1
ATOM 1633 O O . ALA A 1 235 ? -15.757 8.058 13.166 1.00 91.31 235 ALA A O 1
ATOM 1634 N N . ALA A 1 236 ? -16.574 10.147 13.372 1.00 82.56 236 ALA A N 1
ATOM 1635 C CA . ALA A 1 236 ? -16.642 10.075 14.824 1.00 82.56 236 ALA A CA 1
ATOM 1636 C C . ALA A 1 236 ? -17.512 8.875 15.216 1.00 82.56 236 ALA A C 1
ATOM 1638 O O . ALA A 1 236 ? -18.592 8.683 14.650 1.00 82.56 236 ALA A O 1
ATOM 1639 N N . ALA A 1 237 ? -17.024 8.060 16.155 1.00 71.88 237 ALA A N 1
ATOM 1640 C CA . ALA A 1 237 ? -17.801 6.942 16.662 1.00 71.88 237 ALA A CA 1
ATOM 1641 C C . ALA A 1 237 ? -19.161 7.479 17.112 1.00 71.88 237 ALA A C 1
ATOM 1643 O O . ALA A 1 237 ? -19.222 8.414 17.918 1.00 71.88 237 ALA A O 1
ATOM 1644 N N . ALA A 1 238 ? -20.240 6.919 16.562 1.00 67.19 238 ALA A N 1
ATOM 1645 C CA . ALA A 1 238 ? -21.570 7.239 17.045 1.00 67.19 238 ALA A CA 1
ATOM 1646 C C . ALA A 1 238 ? -21.572 7.001 18.557 1.00 67.19 238 ALA A C 1
ATOM 1648 O O . ALA A 1 238 ? -21.057 5.977 19.024 1.00 67.19 238 ALA A O 1
ATOM 1649 N N . ALA A 1 239 ? -22.095 7.968 19.318 1.00 67.38 239 ALA A N 1
ATOM 1650 C CA . ALA A 1 239 ? -22.241 7.795 20.754 1.00 67.38 239 ALA A CA 1
ATOM 1651 C C . ALA A 1 239 ? -22.934 6.445 20.992 1.00 67.38 239 ALA A C 1
ATOM 1653 O O . ALA A 1 239 ? -23.877 6.130 20.256 1.00 67.38 239 ALA A O 1
ATOM 1654 N N . PRO A 1 240 ? -22.453 5.627 21.946 1.00 66.00 240 PRO A N 1
ATOM 1655 C CA . PRO A 1 240 ? -23.074 4.344 22.214 1.00 66.00 240 PRO A CA 1
ATOM 1656 C C . PRO A 1 240 ? -24.560 4.597 22.440 1.00 66.00 240 PRO A C 1
ATOM 1658 O O . PRO A 1 240 ? -24.928 5.346 23.346 1.00 66.00 240 PRO A O 1
ATOM 1661 N N . VAL A 1 241 ? -25.400 4.033 21.567 1.00 69.69 241 VAL A N 1
ATOM 1662 C CA . VAL A 1 241 ? -26.848 4.099 21.743 1.00 69.69 241 VAL A CA 1
ATOM 1663 C C . VAL A 1 241 ? -27.096 3.482 23.106 1.00 69.69 241 VAL A C 1
ATOM 1665 O O . VAL A 1 241 ? -26.731 2.323 23.327 1.00 69.69 241 VAL A O 1
ATOM 1668 N N . ALA A 1 242 ? -27.604 4.284 24.046 1.00 72.25 242 ALA A N 1
ATOM 1669 C CA . ALA A 1 242 ? -27.900 3.799 25.381 1.00 72.25 242 ALA A CA 1
ATOM 1670 C C . ALA A 1 242 ? -28.748 2.541 25.215 1.00 72.25 242 ALA A C 1
ATOM 1672 O O . ALA A 1 242 ? -29.766 2.574 24.516 1.00 72.25 242 ALA A O 1
ATOM 1673 N N . ALA A 1 243 ? -28.283 1.422 25.779 1.00 72.69 243 ALA A N 1
ATOM 1674 C CA . ALA A 1 243 ? -29.055 0.193 25.741 1.00 72.69 243 ALA A CA 1
ATOM 1675 C C . ALA A 1 243 ? -30.468 0.533 26.235 1.00 72.69 243 ALA A C 1
ATOM 1677 O O . ALA A 1 243 ? -30.576 1.266 27.228 1.00 72.69 243 ALA A O 1
ATOM 1678 N N . PRO A 1 244 ? -31.530 0.076 25.543 1.00 73.06 244 PRO A N 1
ATOM 1679 C CA . PRO A 1 244 ? -32.885 0.336 25.994 1.00 73.06 244 PRO A CA 1
ATOM 1680 C C . PRO A 1 244 ? -32.953 -0.071 27.460 1.00 73.06 244 PRO A C 1
ATOM 1682 O O . PRO A 1 244 ? -32.553 -1.184 27.815 1.00 73.06 244 PRO A O 1
ATOM 1685 N N . THR A 1 245 ? -33.358 0.868 28.317 1.00 76.25 245 THR A N 1
ATOM 1686 C CA . THR A 1 245 ? -33.540 0.578 29.734 1.00 76.25 245 THR A CA 1
ATOM 1687 C C . THR A 1 245 ? -34.462 -0.635 29.794 1.00 76.25 245 THR A C 1
ATOM 1689 O O . THR A 1 245 ? -35.545 -0.569 29.204 1.00 76.25 245 THR A O 1
ATOM 1692 N N . PRO A 1 246 ? -34.035 -1.761 30.400 1.00 75.81 246 PRO A N 1
ATOM 1693 C CA . PRO A 1 246 ? -34.897 -2.924 30.504 1.00 75.81 246 PRO A CA 1
ATOM 1694 C C . PRO A 1 246 ? -36.240 -2.464 31.075 1.00 75.81 246 PRO A C 1
ATOM 1696 O O . PRO A 1 246 ? -36.226 -1.639 31.999 1.00 75.81 246 PRO A O 1
ATOM 1699 N N . PRO A 1 247 ? -37.382 -2.931 30.539 1.00 74.06 247 PRO A N 1
ATOM 1700 C CA . PRO A 1 247 ? -38.667 -2.617 31.141 1.00 74.06 247 PRO A CA 1
ATOM 1701 C C . PRO A 1 247 ? -38.571 -2.943 32.627 1.00 74.06 247 PRO A C 1
ATOM 1703 O O . PRO A 1 247 ? -38.019 -3.985 32.995 1.00 74.06 247 PRO A O 1
ATOM 1706 N N . ALA A 1 248 ? -39.028 -2.011 33.467 1.00 70.38 248 ALA A N 1
ATOM 1707 C CA . ALA A 1 248 ? -39.000 -2.178 34.908 1.00 70.38 248 ALA A CA 1
ATOM 1708 C C . ALA A 1 248 ? -39.614 -3.541 35.232 1.00 70.38 248 ALA A C 1
ATOM 1710 O O . ALA A 1 248 ? -40.801 -3.770 34.998 1.00 70.38 248 ALA A O 1
ATOM 1711 N N . VAL A 1 249 ? -38.786 -4.473 35.704 1.00 66.06 249 VAL A N 1
ATOM 1712 C CA . VAL A 1 249 ? -39.284 -5.753 36.187 1.00 66.06 249 VAL A CA 1
ATOM 1713 C C . VAL A 1 249 ? -40.132 -5.401 37.397 1.00 66.06 249 VAL A C 1
ATOM 1715 O O . VAL A 1 249 ? -39.598 -4.942 38.407 1.00 66.06 249 VAL A O 1
ATOM 1718 N N . VAL A 1 250 ? -41.451 -5.558 37.275 1.00 59.50 250 VAL A N 1
ATOM 1719 C CA . VAL A 1 250 ? -42.368 -5.501 38.413 1.00 59.50 250 VAL A CA 1
ATOM 1720 C C . VAL A 1 250 ? -41.944 -6.640 39.332 1.00 59.50 250 VAL A C 1
ATOM 1722 O O . VAL A 1 250 ? -42.265 -7.802 39.088 1.00 59.50 250 VAL A O 1
ATOM 1725 N N . GLN A 1 251 ? -41.114 -6.329 40.328 1.00 47.72 251 GLN A N 1
ATOM 1726 C CA . GLN A 1 251 ? -40.697 -7.314 41.311 1.00 47.72 251 GLN A CA 1
ATOM 1727 C C . GLN A 1 251 ? -41.919 -7.686 42.160 1.00 47.72 251 GLN A C 1
ATOM 1729 O O . GLN A 1 251 ? -42.562 -6.786 42.708 1.00 47.72 251 GLN A O 1
ATOM 1734 N N . PRO A 1 252 ? -42.256 -8.977 42.312 1.00 52.25 252 PRO A N 1
ATOM 1735 C CA . PRO A 1 252 ? -43.144 -9.393 43.384 1.00 52.25 252 PRO A CA 1
ATOM 1736 C C . PRO A 1 252 ? -42.498 -9.035 44.729 1.00 52.25 252 PRO A C 1
ATOM 1738 O O . PRO A 1 252 ? -41.308 -9.270 44.941 1.00 52.25 252 PRO A O 1
ATOM 1741 N N . VAL A 1 253 ? -43.289 -8.431 45.619 1.00 51.09 253 VAL A N 1
ATOM 1742 C CA . VAL A 1 253 ? -42.878 -8.020 46.968 1.00 51.09 253 VAL A CA 1
ATOM 1743 C C . VAL A 1 253 ? -42.390 -9.251 47.736 1.00 51.09 253 VAL A C 1
ATOM 1745 O O . VAL A 1 253 ? -43.178 -10.132 48.070 1.00 51.09 253 VAL A O 1
ATOM 1748 N N . ALA A 1 254 ? -41.088 -9.309 48.007 1.00 50.16 254 ALA A N 1
ATOM 1749 C CA . ALA A 1 254 ? -40.454 -10.316 48.850 1.00 50.16 254 ALA A CA 1
ATOM 1750 C C . ALA A 1 254 ? -39.886 -9.655 50.124 1.00 50.16 254 ALA A C 1
ATOM 1752 O O . ALA A 1 254 ? -39.536 -8.471 50.094 1.00 50.16 254 ALA A O 1
ATOM 1753 N N . PRO A 1 255 ? -39.836 -10.391 51.252 1.00 44.28 255 PRO A N 1
ATOM 1754 C CA . PRO A 1 255 ? -39.603 -9.835 52.579 1.00 44.28 255 PRO A CA 1
ATOM 1755 C C . PRO A 1 255 ? -38.180 -9.309 52.791 1.00 44.28 255 PRO A C 1
ATOM 1757 O O . PRO A 1 255 ? -37.213 -9.752 52.176 1.00 44.28 255 PRO A O 1
ATOM 1760 N N . VAL A 1 256 ? -38.108 -8.358 53.724 1.00 50.84 256 VAL A N 1
ATOM 1761 C CA . VAL A 1 256 ? -36.928 -7.642 54.216 1.00 50.84 256 VAL A CA 1
ATOM 1762 C C . VAL A 1 256 ? -35.759 -8.595 54.481 1.00 50.84 256 VAL A C 1
ATOM 1764 O O . VAL A 1 256 ? -35.813 -9.416 55.395 1.00 50.84 256 VAL A O 1
ATOM 1767 N N . ALA A 1 257 ? -34.674 -8.433 53.722 1.00 46.72 257 ALA A N 1
ATOM 1768 C CA . ALA A 1 257 ? -33.379 -9.028 54.025 1.00 46.72 257 ALA A CA 1
ATOM 1769 C C . ALA A 1 257 ? -32.254 -7.986 53.885 1.00 46.72 257 ALA A C 1
ATOM 1771 O O . ALA A 1 257 ? -32.114 -7.301 52.875 1.00 46.72 257 ALA A O 1
ATOM 1772 N N . THR A 1 258 ? -31.488 -7.902 54.969 1.00 40.53 258 THR A N 1
ATOM 1773 C CA . THR A 1 258 ? -30.218 -7.216 55.254 1.00 40.53 258 THR A CA 1
ATOM 1774 C C . THR A 1 258 ? -29.285 -6.886 54.076 1.00 40.53 258 THR A C 1
ATOM 1776 O O . THR A 1 258 ? -28.819 -7.768 53.358 1.00 40.53 258 THR A O 1
ATOM 1779 N N . THR A 1 259 ? -28.897 -5.611 53.976 1.00 38.38 259 THR A N 1
ATOM 1780 C CA . THR A 1 259 ? -27.678 -5.098 53.309 1.00 38.38 259 THR A CA 1
ATOM 1781 C C . THR A 1 259 ? -26.430 -5.288 54.198 1.00 38.38 259 THR A C 1
ATOM 1783 O O . THR A 1 259 ? -26.591 -5.458 55.407 1.00 38.38 259 THR A O 1
ATOM 1786 N N . PRO A 1 260 ? -25.179 -5.094 53.712 1.00 50.03 260 PRO A N 1
ATOM 1787 C CA . PRO A 1 260 ? -24.652 -5.149 52.337 1.00 50.03 260 PRO A CA 1
ATOM 1788 C C . PRO A 1 260 ? -23.303 -5.915 52.216 1.00 50.03 260 PRO A C 1
ATOM 1790 O O . PRO A 1 260 ? -22.431 -5.826 53.077 1.00 50.03 260 PRO A O 1
ATOM 1793 N N . GLY A 1 261 ? -23.063 -6.581 51.080 1.00 34.62 261 GLY A N 1
ATOM 1794 C CA . GLY A 1 261 ? -21.742 -7.109 50.707 1.00 34.62 261 GLY A CA 1
ATOM 1795 C C . GLY A 1 261 ? -21.116 -6.303 49.568 1.00 34.62 261 GLY A C 1
ATOM 1796 O O . GLY A 1 261 ? -21.447 -6.509 48.401 1.00 34.62 261 GLY A O 1
ATOM 1797 N N . THR A 1 262 ? -20.212 -5.379 49.894 1.00 37.84 262 THR A N 1
ATOM 1798 C CA . THR A 1 262 ? -19.440 -4.576 48.935 1.00 37.84 262 THR A CA 1
ATOM 1799 C C . THR A 1 262 ? -18.582 -5.500 48.066 1.00 37.84 262 THR A C 1
ATOM 1801 O O . THR A 1 262 ? -17.544 -5.996 48.498 1.00 37.84 262 THR A O 1
ATOM 1804 N N . THR A 1 263 ? -19.018 -5.768 46.835 1.00 38.06 263 THR A N 1
ATOM 1805 C CA . THR A 1 263 ? -18.249 -6.593 45.896 1.00 38.06 263 THR A CA 1
ATOM 1806 C C . THR A 1 263 ? -17.279 -5.692 45.142 1.00 38.06 263 THR A C 1
ATOM 1808 O O . THR A 1 263 ? -17.661 -4.931 44.255 1.00 38.06 263 THR A O 1
ATOM 1811 N N . THR A 1 264 ? -16.013 -5.746 45.544 1.00 38.34 264 THR A N 1
ATOM 1812 C CA . THR A 1 264 ? -14.898 -5.029 44.922 1.00 38.34 264 THR A CA 1
ATOM 1813 C C . THR A 1 264 ? -14.781 -5.419 43.447 1.00 38.34 264 THR A C 1
ATOM 1815 O O . THR A 1 264 ? -14.505 -6.575 43.124 1.00 38.34 264 THR A O 1
ATOM 1818 N N . ALA A 1 265 ? -14.981 -4.455 42.546 1.00 38.94 265 ALA A N 1
ATOM 1819 C CA . ALA A 1 265 ? -14.773 -4.638 41.113 1.00 38.94 265 ALA A CA 1
ATOM 1820 C C . ALA A 1 265 ? -13.351 -5.177 40.829 1.00 38.94 265 ALA A C 1
ATOM 1822 O O . ALA A 1 265 ? -12.396 -4.742 41.483 1.00 38.94 265 ALA A O 1
ATOM 1823 N N . PRO A 1 266 ? -13.170 -6.101 39.863 1.00 46.12 266 PRO A N 1
ATOM 1824 C CA . PRO A 1 266 ? -11.855 -6.633 39.537 1.00 46.12 266 PRO A CA 1
ATOM 1825 C C . PRO A 1 266 ? -10.937 -5.490 39.102 1.00 46.12 266 PRO A C 1
ATOM 1827 O O . PRO A 1 266 ? -11.213 -4.770 38.140 1.00 46.12 266 PRO A O 1
ATOM 1830 N N . ALA A 1 267 ? -9.846 -5.311 39.846 1.00 47.47 267 ALA A N 1
ATOM 1831 C CA . ALA A 1 267 ? -8.855 -4.284 39.580 1.00 47.47 267 ALA A CA 1
ATOM 1832 C C . ALA A 1 267 ? -8.375 -4.400 38.127 1.00 47.47 267 ALA A C 1
ATOM 1834 O O . ALA A 1 267 ? -7.831 -5.433 37.724 1.00 47.47 267 ALA A O 1
ATOM 1835 N N . ARG A 1 268 ? -8.580 -3.338 37.335 1.00 49.53 268 ARG A N 1
ATOM 1836 C CA . ARG A 1 268 ? -8.017 -3.232 35.985 1.00 49.53 268 ARG A CA 1
ATOM 1837 C C . ARG A 1 268 ? -6.526 -3.554 36.071 1.00 49.53 268 ARG A C 1
ATOM 1839 O O . ARG A 1 268 ? -5.799 -2.932 36.846 1.00 49.53 268 ARG A O 1
ATOM 1846 N N . LEU A 1 269 ? -6.084 -4.535 35.285 1.00 57.44 269 LEU A N 1
ATOM 1847 C CA . LEU A 1 269 ? -4.675 -4.880 35.113 1.00 57.44 269 LEU A CA 1
ATOM 1848 C C . LEU A 1 269 ? -3.906 -3.606 34.750 1.00 57.44 269 LEU A C 1
ATOM 1850 O O . LEU A 1 269 ? -4.016 -3.101 33.634 1.00 57.44 269 LEU A O 1
ATOM 1854 N N . GLY A 1 270 ? -3.162 -3.063 35.712 1.00 70.56 270 GLY A N 1
ATOM 1855 C CA . GLY A 1 270 ? -2.363 -1.866 35.492 1.00 70.56 270 GLY A CA 1
ATOM 1856 C C . GLY A 1 270 ? -1.397 -2.082 34.329 1.00 70.56 270 GLY A C 1
ATOM 1857 O O . GLY A 1 270 ? -0.755 -3.133 34.231 1.00 70.56 270 GLY A O 1
ATOM 1858 N N . THR A 1 271 ? -1.296 -1.092 33.442 1.00 77.75 271 THR A N 1
ATOM 1859 C CA . THR A 1 271 ? -0.365 -1.125 32.311 1.00 77.75 271 THR A CA 1
ATOM 1860 C C . THR A 1 271 ? 1.052 -1.410 32.822 1.00 77.75 271 THR A C 1
ATOM 1862 O O . THR A 1 271 ? 1.539 -0.683 33.694 1.00 77.75 271 THR A O 1
ATOM 1865 N N . PRO A 1 272 ? 1.738 -2.449 32.308 1.00 85.12 272 PRO A N 1
ATOM 1866 C CA . PRO A 1 272 ? 3.079 -2.792 32.758 1.00 85.12 272 PRO A CA 1
ATOM 1867 C C . PRO A 1 272 ? 4.038 -1.633 32.478 1.00 85.12 272 PRO A C 1
ATOM 1869 O O . PRO A 1 272 ? 4.070 -1.091 31.372 1.00 85.12 272 PRO A O 1
ATOM 1872 N N . ARG A 1 273 ? 4.850 -1.265 33.470 1.00 89.19 273 ARG A N 1
ATOM 1873 C CA . ARG A 1 273 ? 5.901 -0.255 33.305 1.00 89.19 273 ARG A CA 1
ATOM 1874 C C . ARG A 1 273 ? 7.194 -0.955 32.906 1.00 89.19 273 ARG A C 1
ATOM 1876 O O . ARG A 1 273 ? 7.664 -1.832 33.625 1.00 89.19 273 ARG A O 1
ATOM 1883 N N . ILE A 1 274 ? 7.770 -0.570 31.769 1.00 90.50 274 ILE A N 1
ATOM 1884 C CA . ILE A 1 274 ? 9.018 -1.143 31.251 1.00 90.50 274 ILE A CA 1
ATOM 1885 C C . ILE A 1 274 ? 10.083 -0.050 31.261 1.00 90.50 274 ILE A C 1
ATOM 1887 O O . ILE A 1 274 ? 9.918 0.985 30.621 1.00 90.50 274 ILE A O 1
ATOM 1891 N N . ARG A 1 275 ? 11.184 -0.280 31.979 1.00 90.12 275 ARG A N 1
ATOM 1892 C CA . ARG A 1 275 ? 12.360 0.601 31.986 1.00 90.12 275 ARG A CA 1
ATOM 1893 C C . ARG A 1 275 ? 13.580 -0.191 31.550 1.00 90.12 275 ARG A C 1
ATOM 1895 O O . ARG A 1 275 ? 13.917 -1.183 32.189 1.00 90.12 275 ARG A O 1
ATOM 1902 N N . CYS A 1 276 ? 14.248 0.244 30.490 1.00 88.88 276 CYS A N 1
ATOM 1903 C CA . CYS A 1 276 ? 15.489 -0.369 30.027 1.00 88.88 276 CYS A CA 1
ATOM 1904 C C . CYS A 1 276 ? 16.660 0.577 30.277 1.00 88.88 276 CYS A C 1
ATOM 1906 O O . CYS A 1 276 ? 16.605 1.744 29.904 1.00 88.88 276 CYS A O 1
ATOM 1908 N N . ALA A 1 277 ? 17.722 0.059 30.885 1.00 88.38 277 ALA A N 1
ATOM 1909 C CA . ALA A 1 277 ? 18.964 0.780 31.117 1.00 88.38 277 ALA A CA 1
ATOM 1910 C C . ALA A 1 277 ? 20.118 0.077 30.400 1.00 88.38 277 ALA A C 1
ATOM 1912 O O . ALA A 1 277 ? 20.160 -1.155 30.301 1.00 88.38 277 ALA A O 1
ATOM 1913 N N . ARG A 1 278 ? 21.072 0.866 29.900 1.00 86.69 278 ARG A N 1
ATOM 1914 C CA . ARG A 1 278 ? 22.341 0.335 29.398 1.00 86.69 278 ARG A CA 1
ATOM 1915 C C . ARG A 1 278 ? 23.213 -0.015 30.595 1.00 86.69 278 ARG A C 1
ATOM 1917 O O . ARG A 1 278 ? 23.443 0.822 31.458 1.00 86.69 278 ARG A O 1
ATOM 1924 N N . THR A 1 279 ? 23.699 -1.244 30.630 1.00 87.06 279 THR A N 1
ATOM 1925 C CA . THR A 1 279 ? 24.567 -1.752 31.694 1.00 87.06 279 THR A CA 1
ATOM 1926 C C . THR A 1 279 ? 25.841 -2.325 31.078 1.00 87.06 279 THR A C 1
ATOM 1928 O O . THR A 1 279 ? 25.912 -2.573 29.871 1.00 87.06 279 THR A O 1
ATOM 1931 N N . ARG A 1 280 ? 26.888 -2.508 31.885 1.00 87.19 280 ARG A N 1
ATOM 1932 C CA . ARG A 1 280 ? 28.097 -3.244 31.495 1.00 87.19 280 ARG A CA 1
ATOM 1933 C C . ARG A 1 280 ? 28.271 -4.411 32.455 1.00 87.19 280 ARG A C 1
ATOM 1935 O O . ARG A 1 280 ? 28.150 -4.229 33.660 1.00 87.19 280 ARG A O 1
ATOM 1942 N N . ARG A 1 281 ? 28.556 -5.600 31.926 1.00 84.62 281 ARG A N 1
ATOM 1943 C CA . ARG A 1 281 ? 28.867 -6.789 32.732 1.00 84.62 281 ARG A CA 1
ATOM 1944 C C . ARG A 1 281 ? 30.094 -7.462 32.134 1.00 84.62 281 ARG A C 1
ATOM 1946 O O . ARG A 1 281 ? 30.031 -7.906 30.989 1.00 84.62 281 ARG A O 1
ATOM 1953 N N . GLY A 1 282 ? 31.202 -7.464 32.876 1.00 85.94 282 GLY A N 1
ATOM 1954 C CA . GLY A 1 282 ? 32.501 -7.938 32.380 1.00 85.94 282 GLY A CA 1
ATOM 1955 C C . GLY A 1 282 ? 32.988 -7.166 31.147 1.00 85.94 282 GLY A C 1
ATOM 1956 O O . GLY A 1 282 ? 33.374 -7.774 30.159 1.00 85.94 282 GLY A O 1
ATOM 1957 N N . GLY A 1 283 ? 32.846 -5.835 31.133 1.00 86.50 283 GLY A N 1
ATOM 1958 C CA . GLY A 1 283 ? 33.251 -4.979 30.004 1.00 86.50 283 GLY A CA 1
ATOM 1959 C C . GLY A 1 283 ? 32.313 -4.989 28.785 1.00 86.50 283 GLY A C 1
ATOM 1960 O O . GLY A 1 283 ? 32.291 -4.023 28.026 1.00 86.50 283 GLY A O 1
ATOM 1961 N N . ALA A 1 284 ? 31.463 -6.008 28.622 1.00 84.25 284 ALA A N 1
ATOM 1962 C CA . ALA A 1 284 ? 30.536 -6.096 27.495 1.00 84.25 284 ALA A CA 1
ATOM 1963 C C . ALA A 1 284 ? 29.272 -5.228 27.701 1.00 84.25 284 ALA A C 1
ATOM 1965 O O . ALA A 1 284 ? 28.652 -5.293 28.772 1.00 84.25 284 ALA A O 1
ATOM 1966 N N . PRO A 1 285 ? 28.827 -4.457 26.685 1.00 82.56 285 PRO A N 1
ATOM 1967 C CA . PRO A 1 285 ? 27.595 -3.680 26.764 1.00 82.56 285 PRO A CA 1
ATOM 1968 C C . PRO A 1 285 ? 26.363 -4.595 26.781 1.00 82.56 285 PRO A C 1
ATOM 1970 O O . PRO A 1 285 ? 26.174 -5.453 25.911 1.00 82.56 285 PRO A O 1
ATOM 1973 N N . ARG A 1 286 ? 25.487 -4.370 27.758 1.00 87.94 286 ARG A N 1
ATOM 1974 C CA . ARG A 1 286 ? 24.216 -5.072 27.956 1.00 87.94 286 ARG A CA 1
ATOM 1975 C C . ARG A 1 286 ? 23.069 -4.070 28.027 1.00 87.94 286 ARG A C 1
ATOM 1977 O O . ARG A 1 286 ? 23.255 -2.866 28.200 1.00 87.94 286 ARG A O 1
ATOM 1984 N N . THR A 1 287 ? 21.857 -4.571 27.845 1.00 87.19 287 THR A N 1
ATOM 1985 C CA . THR A 1 287 ? 20.636 -3.826 28.158 1.00 87.19 287 THR A CA 1
ATOM 1986 C C . THR A 1 287 ? 19.877 -4.616 29.206 1.00 87.19 287 THR A C 1
ATOM 1988 O O . THR A 1 287 ? 19.517 -5.767 28.964 1.00 87.19 287 THR A O 1
ATOM 1991 N N . THR A 1 288 ? 19.664 -4.004 30.366 1.00 89.31 288 THR A N 1
ATOM 1992 C CA . THR A 1 288 ? 18.868 -4.579 31.448 1.00 89.31 288 THR A CA 1
ATOM 1993 C C . THR A 1 288 ? 17.509 -3.903 31.433 1.00 89.31 288 THR A C 1
ATOM 1995 O O . THR A 1 288 ? 17.409 -2.696 31.649 1.00 89.31 288 THR A O 1
ATOM 1998 N N . CYS A 1 289 ? 16.459 -4.673 31.170 1.00 88.19 289 CYS A N 1
ATOM 1999 C CA . CYS A 1 289 ? 15.086 -4.190 31.220 1.00 88.19 289 CYS A CA 1
ATOM 2000 C C . CYS A 1 289 ? 14.413 -4.676 32.502 1.00 88.19 289 CYS A C 1
ATOM 2002 O O . CYS A 1 289 ? 14.403 -5.874 32.786 1.00 88.19 289 CYS A O 1
ATOM 2004 N N . THR A 1 290 ? 13.854 -3.739 33.263 1.00 91.62 290 THR A N 1
ATOM 2005 C CA . THR A 1 290 ? 13.014 -3.990 34.434 1.00 91.62 290 THR A CA 1
ATOM 2006 C C . THR A 1 290 ? 11.560 -3.791 34.033 1.00 91.62 290 THR A C 1
ATOM 2008 O O . THR A 1 290 ? 11.189 -2.728 33.534 1.00 91.62 290 THR A O 1
ATOM 2011 N N . ILE A 1 291 ? 10.752 -4.827 34.231 1.00 89.19 291 ILE A N 1
ATOM 2012 C CA . ILE A 1 291 ? 9.322 -4.838 33.952 1.00 89.19 291 ILE A CA 1
ATOM 2013 C C . ILE A 1 291 ? 8.596 -4.913 35.291 1.00 89.19 291 ILE A C 1
ATOM 2015 O O . ILE A 1 291 ? 8.779 -5.883 36.025 1.00 89.19 291 ILE A O 1
ATOM 2019 N N . THR A 1 292 ? 7.776 -3.911 35.592 1.00 88.38 292 THR A N 1
ATOM 2020 C CA . THR A 1 292 ? 6.881 -3.898 36.754 1.00 88.38 292 THR A CA 1
ATOM 2021 C C . THR A 1 292 ? 5.461 -4.175 36.278 1.00 88.38 292 THR A C 1
ATOM 2023 O O . THR A 1 292 ? 4.938 -3.445 35.433 1.00 88.38 292 THR A O 1
ATOM 2026 N N . THR A 1 293 ? 4.845 -5.237 36.791 1.00 83.81 293 THR A N 1
ATOM 2027 C CA . THR A 1 293 ? 3.517 -5.718 36.385 1.00 83.81 293 THR A CA 1
ATOM 2028 C C . THR A 1 293 ? 2.600 -5.893 37.590 1.00 83.81 293 THR A C 1
ATOM 2030 O O . THR A 1 293 ? 3.058 -6.010 38.725 1.00 83.81 293 THR A O 1
ATOM 2033 N N . ALA A 1 294 ? 1.296 -5.998 37.335 1.00 74.62 294 ALA A N 1
ATOM 2034 C CA . ALA A 1 294 ? 0.342 -6.489 38.324 1.00 74.62 294 ALA A CA 1
ATOM 2035 C C . ALA A 1 294 ? 0.605 -7.969 38.698 1.00 74.62 294 ALA A C 1
ATOM 2037 O O . ALA A 1 294 ? 1.321 -8.692 37.994 1.00 74.62 294 ALA A O 1
ATOM 2038 N N . THR A 1 295 ? 0.016 -8.409 39.815 1.00 68.06 295 THR A N 1
ATOM 2039 C CA . THR A 1 295 ? 0.282 -9.679 40.526 1.00 68.06 295 THR A CA 1
ATOM 2040 C C . THR A 1 295 ? -0.031 -10.957 39.743 1.00 68.06 295 THR A C 1
ATOM 2042 O O . THR A 1 295 ? 0.421 -12.037 40.123 1.00 68.06 295 THR A O 1
ATOM 2045 N N . THR A 1 296 ? -0.772 -10.864 38.641 1.00 76.75 296 THR A N 1
ATOM 2046 C CA . THR A 1 296 ? -1.207 -12.021 37.845 1.00 76.75 296 THR A CA 1
ATOM 2047 C C . THR A 1 296 ? -0.184 -12.477 36.800 1.00 76.75 296 THR A C 1
ATOM 2049 O O . THR A 1 296 ? -0.252 -13.621 36.345 1.00 76.75 296 THR A O 1
ATOM 2052 N N . VAL A 1 297 ? 0.807 -11.650 36.445 1.00 80.94 297 VAL A N 1
ATOM 2053 C CA . VAL A 1 297 ? 1.867 -12.045 35.501 1.00 80.94 297 VAL A CA 1
ATOM 2054 C C . VAL A 1 297 ? 2.909 -12.897 36.221 1.00 80.94 297 VAL A C 1
ATOM 2056 O O . VAL A 1 297 ? 3.433 -12.515 37.266 1.00 80.94 297 VAL A O 1
ATOM 2059 N N . ARG A 1 298 ? 3.253 -14.053 35.645 1.00 86.81 298 ARG A N 1
ATOM 2060 C CA . ARG A 1 298 ? 4.259 -14.966 36.217 1.00 86.81 298 ARG A CA 1
ATOM 2061 C C . ARG A 1 298 ? 5.547 -15.002 35.413 1.00 86.81 298 ARG A C 1
ATOM 2063 O O . ARG A 1 298 ? 6.609 -15.294 35.968 1.00 86.81 298 ARG A O 1
ATOM 2070 N N . ARG A 1 299 ? 5.475 -14.725 34.110 1.00 88.19 299 ARG A N 1
ATOM 2071 C CA . ARG A 1 299 ? 6.617 -14.802 33.196 1.00 88.19 299 ARG A CA 1
ATOM 2072 C C . ARG A 1 299 ? 6.596 -13.652 32.198 1.00 88.19 299 ARG A C 1
ATOM 2074 O O . ARG A 1 299 ? 5.541 -13.213 31.753 1.00 88.19 299 ARG A O 1
ATOM 2081 N N . VAL A 1 300 ? 7.789 -13.204 31.824 1.00 87.19 300 VAL A N 1
ATOM 2082 C CA . VAL A 1 300 ? 8.008 -12.257 30.730 1.00 87.19 300 VAL A CA 1
ATOM 2083 C C . VAL A 1 300 ? 8.932 -12.912 29.715 1.00 87.19 300 VAL A C 1
ATOM 2085 O O . VAL A 1 300 ? 10.019 -13.388 30.064 1.00 87.19 300 VAL A O 1
ATOM 2088 N N . ALA A 1 301 ? 8.507 -12.937 28.456 1.00 88.12 301 ALA A N 1
ATOM 2089 C CA . ALA A 1 301 ? 9.343 -13.309 27.325 1.00 88.12 301 ALA A CA 1
ATOM 2090 C C . ALA A 1 301 ? 9.689 -12.058 26.515 1.00 88.12 301 ALA A C 1
ATOM 2092 O O . ALA A 1 301 ? 8.845 -11.190 26.302 1.00 88.12 301 ALA A O 1
ATOM 2093 N N . VAL A 1 302 ? 10.936 -11.965 26.058 1.00 87.00 302 VAL A N 1
ATOM 2094 C CA . VAL A 1 302 ? 11.386 -10.872 25.190 1.00 87.00 302 VAL A CA 1
ATOM 2095 C C . VAL A 1 302 ? 11.705 -11.448 23.826 1.00 87.00 302 VAL A C 1
ATOM 2097 O O . VAL A 1 302 ? 12.445 -12.430 23.719 1.00 87.00 302 VAL A O 1
ATOM 2100 N N . THR A 1 303 ? 11.144 -10.837 22.791 1.00 83.44 303 THR A N 1
ATOM 2101 C CA . THR A 1 303 ? 11.334 -11.223 21.396 1.00 83.44 303 THR A CA 1
ATOM 2102 C C . THR A 1 303 ? 11.924 -10.069 20.587 1.00 83.44 303 THR A C 1
ATOM 2104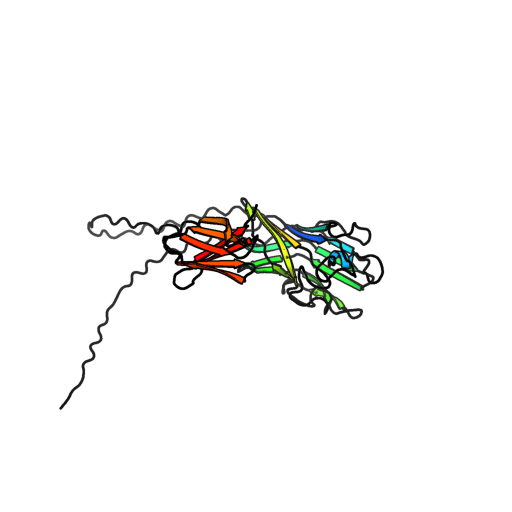 O O . THR A 1 303 ? 11.700 -8.891 20.874 1.00 83.44 303 THR A O 1
ATOM 2107 N N . PHE A 1 304 ? 12.717 -10.422 19.580 1.00 80.69 304 PHE A N 1
ATOM 2108 C CA . PHE A 1 304 ? 13.323 -9.522 18.609 1.00 80.69 304 PHE A CA 1
ATOM 2109 C C . PHE A 1 304 ? 13.149 -10.141 17.223 1.00 80.69 304 PHE A C 1
ATOM 2111 O O . PHE A 1 304 ? 13.578 -11.275 17.021 1.00 80.69 304 PHE A O 1
ATOM 2118 N N . GLN A 1 305 ? 12.503 -9.424 16.296 1.00 80.44 305 GLN A N 1
ATOM 2119 C CA . GLN A 1 305 ? 12.198 -9.933 14.946 1.00 80.44 305 GLN A CA 1
ATOM 2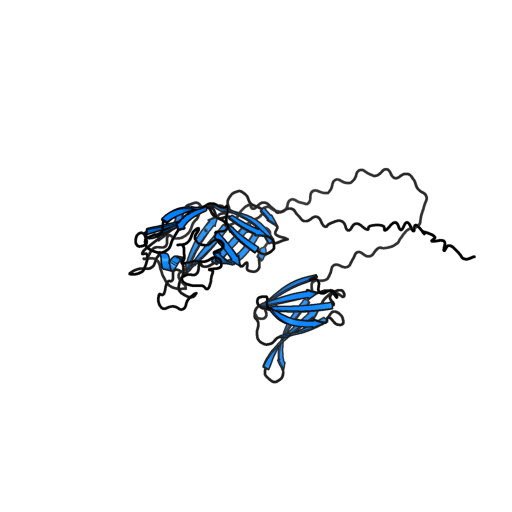120 C C . GLN A 1 305 ? 11.542 -11.331 14.983 1.00 80.44 305 GLN A C 1
ATOM 2122 O O . GLN A 1 305 ? 11.974 -12.261 14.311 1.00 80.44 305 GLN A O 1
ATOM 2127 N N . GLY A 1 306 ? 10.558 -11.517 15.871 1.00 79.00 306 GLY A N 1
ATOM 2128 C CA . GLY A 1 306 ? 9.854 -12.794 16.056 1.00 79.00 306 GLY A CA 1
ATOM 2129 C C . GLY A 1 306 ? 10.636 -13.886 16.800 1.00 79.00 306 GLY A C 1
ATOM 2130 O O . GLY A 1 306 ? 10.043 -14.877 17.214 1.00 79.00 306 GLY A O 1
ATOM 2131 N N . ARG A 1 307 ? 11.942 -13.716 17.051 1.00 81.56 307 ARG A N 1
ATOM 2132 C CA . ARG A 1 307 ? 12.765 -14.699 17.777 1.00 81.56 307 ARG A CA 1
ATOM 2133 C C . ARG A 1 307 ? 12.867 -14.360 19.259 1.00 81.56 307 ARG A C 1
ATOM 2135 O O . ARG A 1 307 ? 13.110 -13.213 19.631 1.00 81.56 307 ARG A O 1
ATOM 2142 N N . ARG A 1 308 ? 12.721 -15.360 20.132 1.00 86.75 308 ARG A N 1
ATOM 2143 C CA . ARG A 1 308 ? 12.879 -15.195 21.585 1.00 86.75 308 ARG A CA 1
ATOM 2144 C C . ARG A 1 308 ? 14.346 -14.942 21.935 1.00 86.75 308 ARG A C 1
ATOM 2146 O O . ARG A 1 308 ? 15.199 -15.776 21.666 1.00 86.75 308 ARG A O 1
ATOM 2153 N N . VAL A 1 309 ? 14.617 -13.808 22.576 1.00 87.38 309 VAL A N 1
ATOM 2154 C CA . VAL A 1 309 ? 15.968 -13.370 22.974 1.00 87.38 309 VAL A CA 1
ATOM 2155 C C . VAL A 1 309 ? 16.171 -13.320 24.487 1.00 87.38 309 VAL A C 1
ATOM 2157 O O . VAL A 1 309 ? 17.301 -13.174 24.943 1.00 87.38 309 VAL A O 1
ATOM 2160 N N . GLY A 1 310 ? 15.102 -13.447 25.277 1.00 88.25 310 GLY A N 1
ATOM 2161 C CA . GLY A 1 310 ? 15.190 -13.453 26.736 1.00 88.25 310 GLY A CA 1
ATOM 2162 C C . GLY A 1 310 ? 13.942 -14.008 27.418 1.00 88.25 310 GLY A C 1
ATOM 2163 O O . GLY A 1 310 ? 12.855 -14.068 26.831 1.00 88.25 310 GLY A O 1
ATOM 2164 N N . ARG A 1 311 ? 14.104 -14.436 28.674 1.00 92.69 311 ARG A N 1
ATOM 2165 C CA . ARG A 1 311 ? 13.013 -14.854 29.563 1.00 92.69 311 ARG A CA 1
ATOM 2166 C C . ARG A 1 311 ? 13.331 -14.503 31.010 1.00 92.69 311 ARG A C 1
ATOM 2168 O O . ARG A 1 311 ? 14.470 -14.674 31.428 1.00 92.69 311 ARG A O 1
ATOM 2175 N N . ALA A 1 312 ? 12.325 -14.082 31.766 1.00 92.50 312 ALA A N 1
ATOM 2176 C CA . ALA A 1 312 ? 12.439 -13.886 33.206 1.00 92.50 312 ALA A CA 1
ATOM 2177 C C . ALA A 1 312 ? 11.146 -14.282 33.921 1.00 92.50 312 ALA A C 1
ATOM 2179 O O . ALA A 1 312 ? 10.046 -14.101 33.394 1.00 92.50 312 ALA A O 1
ATOM 2180 N N . ALA A 1 313 ? 11.289 -14.826 35.128 1.00 91.56 313 ALA A N 1
ATOM 2181 C CA . ALA A 1 313 ? 10.173 -14.994 36.048 1.00 91.56 313 ALA A CA 1
ATOM 2182 C C . ALA A 1 313 ? 9.856 -13.651 36.721 1.00 91.56 313 ALA A C 1
ATOM 2184 O O . ALA A 1 313 ? 10.767 -12.875 37.015 1.00 91.56 313 ALA A O 1
ATOM 2185 N N . VAL A 1 314 ? 8.576 -13.399 36.979 1.00 89.06 314 VAL A N 1
ATOM 2186 C CA . VAL A 1 314 ? 8.128 -12.251 37.773 1.00 89.06 314 VAL A CA 1
ATOM 2187 C C . VAL A 1 314 ? 8.174 -12.645 39.248 1.00 89.06 314 VAL A C 1
ATOM 2189 O O . VAL A 1 314 ? 7.525 -13.610 39.656 1.00 89.06 314 VAL A O 1
ATOM 2192 N N . ARG A 1 315 ? 8.943 -11.911 40.055 1.00 90.00 315 ARG A N 1
ATOM 2193 C CA . ARG A 1 315 ? 9.014 -12.067 41.516 1.00 90.00 315 ARG A CA 1
ATOM 2194 C C . ARG A 1 315 ? 8.642 -10.738 42.164 1.00 90.00 315 ARG A C 1
ATOM 2196 O O . ARG A 1 315 ? 9.219 -9.713 41.818 1.00 90.00 315 ARG A O 1
ATOM 2203 N N . GLY A 1 316 ? 7.643 -10.743 43.049 1.00 87.81 316 GLY A N 1
ATOM 2204 C CA . GLY A 1 316 ? 7.149 -9.516 43.689 1.00 87.81 316 GLY A CA 1
ATOM 2205 C C . GLY A 1 316 ? 6.655 -8.454 42.695 1.00 87.81 316 GLY A C 1
ATOM 2206 O O . GLY A 1 316 ? 6.910 -7.273 42.888 1.00 87.81 316 GLY A O 1
ATOM 2207 N N . GLY A 1 317 ? 6.030 -8.866 41.582 1.00 88.12 317 GLY A N 1
ATOM 2208 C CA . GLY A 1 317 ? 5.570 -7.944 40.531 1.00 88.12 317 GLY A CA 1
ATOM 2209 C C . GLY A 1 317 ? 6.683 -7.371 39.645 1.00 88.12 317 GLY A C 1
ATOM 2210 O O . GLY A 1 317 ? 6.414 -6.508 38.814 1.00 88.12 317 GLY A O 1
ATOM 2211 N N . VAL A 1 318 ? 7.927 -7.842 39.786 1.00 89.62 318 VAL A N 1
ATOM 2212 C CA . VAL A 1 318 ? 9.072 -7.359 39.007 1.00 89.62 318 VAL A CA 1
ATOM 2213 C C . VAL A 1 318 ? 9.747 -8.504 38.255 1.00 89.62 318 VAL A C 1
ATOM 2215 O O . VAL A 1 318 ? 10.040 -9.558 38.818 1.00 89.62 318 VAL A O 1
ATOM 2218 N N . ALA A 1 319 ? 10.041 -8.289 36.975 1.00 91.88 319 ALA A N 1
ATOM 2219 C CA . ALA A 1 319 ? 10.921 -9.140 36.179 1.00 91.88 319 ALA A CA 1
ATOM 2220 C C . ALA A 1 319 ? 12.111 -8.328 35.661 1.00 91.88 319 ALA A C 1
ATOM 2222 O O . ALA A 1 319 ? 11.960 -7.182 35.238 1.00 91.88 319 ALA A O 1
ATOM 2223 N N . ARG A 1 320 ? 13.302 -8.934 35.665 1.00 93.12 320 ARG A N 1
ATOM 2224 C CA . ARG A 1 320 ? 14.520 -8.352 35.087 1.00 93.12 320 ARG A CA 1
ATOM 2225 C C . ARG A 1 320 ? 15.033 -9.244 33.969 1.00 93.12 320 ARG A C 1
ATOM 2227 O O . ARG A 1 320 ? 15.241 -10.434 34.187 1.00 93.12 320 ARG A O 1
ATOM 2234 N N . VAL A 1 321 ? 15.238 -8.669 32.788 1.00 92.06 321 VAL A N 1
ATOM 2235 C CA . VAL A 1 321 ? 15.770 -9.376 31.616 1.00 92.06 321 VAL A CA 1
ATOM 2236 C C . VAL A 1 321 ? 17.061 -8.699 31.171 1.00 92.06 321 VAL A C 1
ATOM 2238 O O . VAL A 1 321 ? 17.068 -7.498 30.904 1.00 92.06 321 VAL A O 1
ATOM 2241 N N . GLU A 1 322 ? 18.141 -9.472 31.071 1.00 89.56 322 GLU A N 1
ATOM 2242 C CA . GLU A 1 322 ? 19.400 -9.037 30.459 1.00 89.56 322 GLU A CA 1
ATOM 2243 C C . GLU A 1 322 ? 19.435 -9.454 28.989 1.00 89.56 322 GLU A C 1
ATOM 2245 O O . GLU A 1 322 ? 19.172 -10.609 28.655 1.00 89.56 322 GLU A O 1
ATOM 2250 N N . LEU A 1 323 ? 19.770 -8.514 28.105 1.00 86.62 323 LEU A N 1
ATOM 2251 C CA . LEU A 1 323 ? 19.793 -8.743 26.664 1.00 86.62 323 LEU A CA 1
ATOM 2252 C C . LEU A 1 323 ? 21.211 -8.570 26.092 1.00 86.62 323 LEU A C 1
ATOM 2254 O O . LEU A 1 323 ? 21.903 -7.596 26.421 1.00 86.62 323 LEU A O 1
ATOM 2258 N N . PRO A 1 324 ? 21.667 -9.493 25.222 1.00 71.19 324 PRO A N 1
ATOM 2259 C CA . PRO A 1 324 ? 22.922 -9.350 24.500 1.00 71.19 324 PRO A CA 1
ATOM 2260 C C . PRO A 1 324 ? 22.760 -8.330 23.358 1.00 71.19 324 PRO A C 1
ATOM 2262 O O . PRO A 1 324 ? 22.031 -8.584 22.401 1.00 71.19 324 PRO A O 1
ATOM 2265 N N . ARG A 1 325 ? 23.505 -7.214 23.436 1.00 72.19 325 ARG A N 1
ATOM 2266 C CA . ARG A 1 325 ? 23.625 -6.124 22.436 1.00 72.19 325 ARG A CA 1
ATOM 2267 C C . ARG A 1 325 ? 22.497 -5.078 22.398 1.00 72.19 325 ARG A C 1
ATOM 2269 O O . ARG A 1 325 ? 21.381 -5.293 22.859 1.00 72.19 325 ARG A O 1
ATOM 2276 N N . LYS A 1 326 ? 22.826 -3.928 21.787 1.00 64.69 326 LYS A N 1
ATOM 2277 C CA . LYS A 1 326 ? 21.906 -2.829 21.449 1.00 64.69 326 LYS A CA 1
ATOM 2278 C C . LYS A 1 326 ? 20.857 -3.331 20.447 1.00 64.69 326 LYS A C 1
ATOM 2280 O O . LYS A 1 326 ? 21.141 -3.450 19.258 1.00 64.69 326 LYS A O 1
ATOM 2285 N N . ARG A 1 327 ? 19.646 -3.631 20.914 1.00 71.94 327 ARG A N 1
ATOM 2286 C CA . ARG A 1 327 ? 18.483 -3.886 20.052 1.00 71.94 327 ARG A CA 1
ATOM 2287 C C . ARG A 1 327 ? 17.603 -2.646 20.087 1.00 71.94 327 ARG A C 1
ATOM 2289 O O . ARG A 1 327 ? 17.134 -2.280 21.157 1.00 71.94 327 ARG A O 1
ATOM 2296 N N . ARG A 1 328 ? 17.394 -2.000 18.936 1.00 74.75 328 ARG A N 1
ATOM 2297 C CA . ARG A 1 328 ? 16.621 -0.750 18.867 1.00 74.75 328 ARG A CA 1
ATOM 2298 C C . ARG A 1 328 ? 15.134 -0.959 19.112 1.00 74.75 328 ARG A C 1
ATOM 2300 O O . ARG A 1 328 ? 14.504 -0.039 19.591 1.00 74.75 328 ARG A O 1
ATOM 2307 N N . ARG A 1 329 ? 14.577 -2.140 18.836 1.00 83.88 329 ARG A N 1
ATOM 2308 C CA . ARG A 1 329 ? 13.141 -2.418 18.977 1.00 83.88 329 ARG A CA 1
ATOM 2309 C C . ARG A 1 329 ? 12.931 -3.803 19.571 1.00 83.88 329 ARG A C 1
ATOM 2311 O O . ARG A 1 329 ? 13.406 -4.775 19.000 1.00 83.88 329 ARG A O 1
ATOM 2318 N N . LEU A 1 330 ? 12.256 -3.894 20.709 1.00 86.50 330 LEU A N 1
ATOM 2319 C CA . LEU A 1 330 ? 12.003 -5.139 21.439 1.00 86.50 330 LEU A CA 1
ATOM 2320 C C . LEU A 1 330 ? 10.506 -5.308 21.670 1.00 86.50 330 LEU A C 1
ATOM 2322 O O . LEU A 1 330 ? 9.829 -4.327 21.963 1.00 86.50 330 LEU A O 1
ATOM 2326 N N . ALA A 1 331 ? 10.008 -6.540 21.596 1.00 87.50 331 ALA A N 1
ATOM 2327 C CA . ALA A 1 331 ? 8.644 -6.872 21.990 1.00 87.50 331 ALA A CA 1
ATOM 2328 C C . ALA A 1 331 ? 8.653 -7.731 23.261 1.00 87.50 331 ALA A C 1
ATOM 2330 O O . ALA A 1 331 ? 9.295 -8.782 23.321 1.00 87.50 331 ALA A O 1
ATOM 2331 N N . PHE A 1 332 ? 7.935 -7.272 24.280 1.00 88.12 332 PHE A N 1
ATOM 2332 C CA . PHE A 1 332 ? 7.736 -7.937 25.561 1.00 88.12 332 PHE A CA 1
ATOM 2333 C C . PHE A 1 332 ? 6.370 -8.611 25.553 1.00 88.12 332 PHE A C 1
ATOM 2335 O O . PHE A 1 332 ? 5.354 -7.945 25.359 1.00 88.12 332 PHE A O 1
ATOM 2342 N N . VAL A 1 333 ? 6.361 -9.921 25.769 1.00 88.38 333 VAL A N 1
ATOM 2343 C CA . VAL A 1 333 ? 5.156 -10.743 25.869 1.00 88.38 333 VAL A CA 1
ATOM 2344 C C . VAL A 1 333 ? 4.980 -11.137 27.331 1.00 88.38 333 VAL A C 1
ATOM 2346 O O . VAL A 1 333 ? 5.858 -11.777 27.921 1.00 88.38 333 VAL A O 1
ATOM 2349 N N . LEU A 1 334 ? 3.868 -10.715 27.928 1.00 86.19 334 LEU A N 1
ATOM 2350 C CA . LEU A 1 334 ? 3.498 -11.054 29.298 1.00 86.19 334 LEU A CA 1
ATOM 2351 C C . LEU A 1 334 ? 2.733 -12.369 29.302 1.00 86.19 334 LEU A C 1
ATOM 2353 O O . LEU A 1 334 ? 1.824 -12.546 28.496 1.00 86.19 334 LEU A O 1
ATOM 2357 N N . GLN A 1 335 ? 3.092 -13.281 30.202 1.00 86.19 335 GLN A N 1
ATOM 2358 C CA . GLN A 1 335 ? 2.491 -14.608 30.259 1.00 86.19 335 GLN A CA 1
ATOM 2359 C C . GLN A 1 335 ? 2.033 -14.987 31.669 1.00 86.19 335 GLN A C 1
ATOM 2361 O O . GLN A 1 335 ? 2.678 -14.650 32.674 1.00 86.19 335 GLN A O 1
ATOM 2366 N N . ASP A 1 336 ? 0.926 -15.726 31.732 1.00 84.44 336 ASP A N 1
ATOM 2367 C CA . ASP A 1 336 ? 0.441 -16.358 32.959 1.00 84.44 336 ASP A CA 1
ATOM 2368 C C . ASP A 1 336 ? 1.262 -17.615 33.327 1.00 84.44 336 ASP A C 1
ATOM 2370 O O . ASP A 1 336 ? 2.263 -17.961 32.689 1.00 84.44 336 ASP A O 1
ATOM 2374 N N . ALA A 1 337 ? 0.854 -18.315 34.390 1.00 78.50 337 ALA A N 1
ATOM 2375 C CA . ALA A 1 337 ? 1.498 -19.561 34.818 1.00 78.50 337 ALA A CA 1
ATOM 2376 C C . ALA A 1 337 ? 1.419 -20.683 33.764 1.00 78.50 337 ALA A C 1
ATOM 2378 O O . ALA A 1 337 ? 2.282 -21.560 33.741 1.00 78.50 337 ALA A O 1
ATOM 2379 N N . ARG A 1 338 ? 0.402 -20.644 32.896 1.00 81.12 338 ARG A N 1
ATOM 2380 C CA . ARG A 1 338 ? 0.122 -21.628 31.843 1.00 81.12 338 ARG A CA 1
ATOM 2381 C C . ARG A 1 338 ? 0.772 -21.249 30.505 1.00 81.12 338 ARG A C 1
ATOM 2383 O O . ARG A 1 338 ? 0.639 -21.990 29.540 1.00 81.12 338 ARG A O 1
ATOM 2390 N N . GLY A 1 339 ? 1.489 -20.124 30.444 1.00 78.12 339 GLY A N 1
ATOM 2391 C CA . GLY A 1 339 ? 2.154 -19.634 29.236 1.00 78.12 339 GLY A CA 1
ATOM 2392 C C . GLY A 1 339 ? 1.242 -18.875 28.269 1.00 78.12 339 GLY A C 1
ATOM 2393 O O . GLY A 1 339 ? 1.696 -18.542 27.175 1.00 78.12 339 GLY A O 1
ATOM 2394 N N . ARG A 1 340 ? -0.008 -18.576 28.648 1.00 82.62 340 ARG A N 1
ATOM 2395 C CA . ARG A 1 340 ? -0.939 -17.807 27.809 1.00 82.62 340 ARG A CA 1
ATOM 2396 C C . ARG A 1 340 ? -0.510 -16.348 27.753 1.00 82.62 340 ARG A C 1
ATOM 2398 O O . ARG A 1 340 ? -0.119 -15.786 28.775 1.00 82.62 340 ARG A O 1
ATOM 2405 N N . GLU A 1 341 ? -0.588 -15.744 26.572 1.00 85.88 341 GLU A N 1
ATOM 2406 C CA . GLU A 1 341 ? -0.278 -14.329 26.369 1.00 85.88 341 GLU A CA 1
ATOM 2407 C C . GLU A 1 341 ? -1.357 -13.458 27.031 1.00 85.88 341 GLU A C 1
ATOM 2409 O O . GLU A 1 341 ? -2.530 -13.531 26.687 1.00 85.88 341 GLU A O 1
ATOM 2414 N N . LEU A 1 342 ? -0.946 -12.650 28.007 1.00 83.12 342 LEU A N 1
ATOM 2415 C CA . LEU A 1 342 ? -1.792 -11.667 28.691 1.00 83.12 342 LEU A CA 1
ATOM 2416 C C . LEU A 1 342 ? -1.701 -10.282 28.039 1.00 83.12 342 LEU A C 1
ATOM 2418 O O . LEU A 1 342 ? -2.493 -9.395 28.337 1.00 83.12 342 LEU A O 1
ATOM 2422 N N . GLY A 1 343 ? -0.694 -10.075 27.190 1.00 83.38 343 GLY A N 1
ATOM 2423 C CA . GLY A 1 343 ? -0.499 -8.833 26.461 1.00 83.38 343 GLY A CA 1
ATOM 2424 C C . GLY A 1 343 ? 0.906 -8.690 25.889 1.00 83.38 343 GLY A C 1
ATOM 2425 O O . GLY A 1 343 ? 1.862 -9.333 26.339 1.00 83.38 343 GLY A O 1
ATOM 2426 N N . ARG A 1 344 ? 1.023 -7.784 24.916 1.00 88.31 344 ARG A N 1
ATOM 2427 C CA . ARG A 1 344 ? 2.261 -7.472 24.202 1.00 88.31 344 ARG A CA 1
ATOM 2428 C C . ARG A 1 344 ? 2.564 -5.987 24.262 1.00 88.31 344 ARG A C 1
ATOM 2430 O O . ARG A 1 344 ? 1.680 -5.155 24.079 1.00 88.31 344 ARG A O 1
ATOM 2437 N N . ARG A 1 345 ? 3.829 -5.636 24.481 1.00 87.38 345 ARG A N 1
ATOM 2438 C CA . ARG A 1 345 ? 4.306 -4.249 24.406 1.00 87.38 345 ARG A CA 1
ATOM 2439 C C . ARG A 1 345 ? 5.587 -4.173 23.602 1.00 87.38 345 ARG A C 1
ATOM 2441 O O . ARG A 1 345 ? 6.516 -4.935 23.848 1.00 87.38 345 ARG A O 1
ATOM 2448 N N . THR A 1 346 ? 5.642 -3.233 22.669 1.00 87.12 346 THR A N 1
ATOM 2449 C CA . THR A 1 346 ? 6.852 -2.952 21.897 1.00 87.12 346 THR A CA 1
ATOM 2450 C C . THR A 1 346 ? 7.524 -1.714 22.467 1.00 87.12 346 THR A C 1
ATOM 2452 O O . THR A 1 346 ? 6.855 -0.715 22.708 1.00 87.12 346 THR A O 1
ATOM 2455 N N . LEU A 1 347 ? 8.832 -1.780 22.690 1.00 84.75 347 LEU A N 1
ATOM 2456 C CA . LEU A 1 347 ? 9.638 -0.657 23.153 1.00 84.75 347 LEU A CA 1
ATOM 2457 C C . LEU A 1 347 ? 10.785 -0.415 22.178 1.00 84.75 347 LEU A C 1
ATOM 2459 O O . LEU A 1 347 ? 11.511 -1.349 21.821 1.00 84.75 347 LEU A O 1
ATOM 2463 N N . THR A 1 348 ? 10.978 0.847 21.809 1.00 81.88 348 THR A N 1
ATOM 2464 C CA . THR A 1 348 ? 12.183 1.290 21.114 1.00 81.88 348 THR A CA 1
ATOM 2465 C C . THR A 1 348 ? 13.230 1.677 22.157 1.00 81.88 348 THR A C 1
ATOM 2467 O O . THR A 1 348 ? 13.026 2.607 22.931 1.00 81.88 348 THR A O 1
ATOM 2470 N N . VAL A 1 349 ? 14.338 0.937 22.236 1.00 71.94 349 VAL A N 1
ATOM 2471 C CA . VAL A 1 349 ? 15.422 1.208 23.191 1.00 71.94 349 VAL A CA 1
ATOM 2472 C C . VAL A 1 349 ? 16.451 2.114 22.518 1.00 71.94 349 VAL A C 1
ATOM 2474 O O . VAL A 1 349 ? 17.358 1.637 21.832 1.00 71.94 349 VAL A O 1
ATOM 2477 N N . GLY A 1 350 ? 16.309 3.420 22.737 1.00 60.59 350 GLY A N 1
ATOM 2478 C CA . GLY A 1 350 ? 17.271 4.440 22.315 1.00 60.59 350 GLY A CA 1
ATOM 2479 C C . GLY A 1 350 ? 16.688 5.490 21.374 1.00 60.59 350 GLY A C 1
ATOM 2480 O O . GLY A 1 350 ? 16.800 5.338 20.159 1.00 60.59 350 GLY A O 1
ATOM 2481 N N . GLY A 1 351 ? 16.120 6.538 21.973 1.00 45.41 351 GLY A N 1
ATOM 2482 C CA . GLY A 1 351 ? 16.560 7.923 21.787 1.00 45.41 351 GLY A CA 1
ATOM 2483 C C . GLY A 1 351 ? 17.273 8.320 23.071 1.00 45.41 351 GLY A C 1
ATOM 2484 O O . GLY A 1 351 ? 16.708 7.972 24.134 1.00 45.41 351 GLY A O 1
#

Secondary structure (DSSP, 8-state):
---------------------PPP-PPPPEEEEEEEEEEEEEE-B-TTSPTTSSBBHHHHHT--STTS---EEEEETT-B---B-TTS--EEEEEEEEEEEEEEEEEEETTTTEEEEEE--EEEEEETTTTEEEEEEEEEEEEETTEEEEEEEEEEEESSGGG-EEEEEE-TTSEEEEEE----EEETTEEEEEEEEEEESSTTTSSPTTTS-TT--TT-SS-B--EEEEEEEEPPPPPP-PPPPPP----------------PPPPP-PPPEEEEEEEEETTEEEEEEEEE--TT--EEEEEETTEEEEEEE-BTTEEEEEEES--SEEEEEEE-TT--EEEEEEEE---

pLDDT: mean 81.98, std 16.86, range [34.62, 98.81]

Organism: NCBI:txid2133960